Protein AF-S9UE94-F1 (afdb_monomer)

Mean predicted aligned error: 9.87 Å

Solvent-accessible surface area (backbone atoms only — not comparable to full-atom values): 10582 Å² total; per-residue (Å²): 99,79,71,48,74,49,91,77,24,46,33,41,47,42,79,43,74,60,75,79,74,80,79,72,93,66,94,71,80,80,80,85,72,68,88,73,67,36,10,64,64,64,64,90,85,50,82,52,55,36,55,67,46,46,37,29,43,73,35,88,93,38,91,86,44,74,47,75,47,77,49,62,57,70,87,46,72,72,41,35,32,53,83,46,58,25,25,31,30,25,29,43,65,47,78,34,45,26,21,30,63,85,67,47,76,70,29,22,40,27,40,42,26,32,29,83,35,76,82,87,47,75,65,58,48,45,53,31,46,52,54,51,55,67,73,45,58,78,81,55,59,82,72,58,53,65,67,60,55,52,50,51,29,28,56,70,70,33,47,74,39,92,85,46,72,65,59,55,50,52,48,53,52,45,52,53,51,56,68,71,76,111

Sequence (182 aa):
MPPFTVEGATVNLYLGAPKVKKTRKEEGDAPKHVKGKSGLDVDPASELVKNLRVTCDVDAARSETHVLRIAFDPTKVMGRSKSGKSFTVSTSGGFQPVLDGTGRLVCRLSLNAYKPAPPITGVDVKEAVATVLKKTPKEERRELIFLNVYNQVREELGCSGDDDGEIKSQVKEEVKLFLSQE

Organism: NCBI:txid28005

Foldseek 3Di:
DDWDDDPQKTKDKDWAADDPPPDPDDPDDDPPDDQFAFFFPDDPPDPLWDQKDWGWEQDPVHNPDIDIDIDGDQVDFPFADLVNQKTWRTWPNPWTFGAYSVRDGPITMTMTIIHGDDDQDLVLLLVLLCVLVVVDDPVCLVVDDLVVSLVSSCVSNRHDHDPDPPSSVSNVVSSVVVVVVD

Structure (mmCIF, N/CA/C/O backbone):
data_AF-S9UE94-F1
#
_entry.id   AF-S9UE94-F1
#
loop_
_atom_site.group_PDB
_atom_site.id
_atom_site.type_symbol
_atom_site.label_atom_id
_atom_site.label_alt_id
_atom_site.label_comp_id
_atom_site.label_asym_id
_atom_site.label_entity_id
_atom_site.label_seq_id
_atom_site.pdbx_PDB_ins_code
_atom_site.Cartn_x
_atom_site.Cartn_y
_atom_site.Cartn_z
_atom_site.occupancy
_atom_site.B_iso_or_equiv
_atom_site.auth_seq_id
_atom_site.auth_comp_id
_atom_site.auth_asym_id
_atom_site.auth_atom_id
_atom_site.pdbx_PDB_model_num
ATOM 1 N N . MET A 1 1 ? -0.341 2.191 -19.596 1.00 81.88 1 MET A N 1
ATOM 2 C CA . MET A 1 1 ? -0.772 0.844 -20.030 1.00 81.88 1 MET A CA 1
ATOM 3 C C . MET A 1 1 ? -2.161 0.587 -19.469 1.00 81.88 1 MET A C 1
ATOM 5 O O . MET A 1 1 ? -2.471 1.205 -18.452 1.00 81.88 1 MET A O 1
ATOM 9 N N . PRO A 1 2 ? -3.000 -0.253 -20.100 1.00 90.06 2 PRO A N 1
ATOM 10 C CA . PRO A 1 2 ? -4.245 -0.679 -19.470 1.00 90.06 2 PRO A CA 1
ATOM 11 C C . PRO A 1 2 ? -3.946 -1.443 -18.167 1.00 90.06 2 PRO A C 1
ATOM 13 O O . PRO A 1 2 ? -2.868 -2.040 -18.053 1.00 90.06 2 PRO A O 1
ATOM 16 N N . PRO A 1 3 ? -4.861 -1.422 -17.184 1.00 94.31 3 PRO A N 1
ATOM 17 C CA . PRO A 1 3 ? -4.729 -2.239 -15.986 1.00 94.31 3 PRO A CA 1
ATOM 18 C C . PRO A 1 3 ? -4.691 -3.730 -16.336 1.00 94.31 3 PRO A C 1
ATOM 20 O O . PRO A 1 3 ? -5.333 -4.166 -17.291 1.00 94.31 3 PRO A O 1
ATOM 23 N N . PHE A 1 4 ? -3.956 -4.510 -15.552 1.00 95.12 4 PHE A N 1
ATOM 24 C CA . PHE A 1 4 ? -3.843 -5.961 -15.720 1.00 95.12 4 PHE A CA 1
ATOM 25 C C . PHE A 1 4 ? -3.817 -6.657 -14.360 1.00 95.12 4 PHE A C 1
ATOM 27 O O . PHE A 1 4 ? -3.651 -6.005 -13.332 1.00 95.12 4 PHE A O 1
ATOM 34 N N . THR A 1 5 ? -3.987 -7.977 -14.337 1.00 94.88 5 THR A N 1
ATOM 35 C CA . THR A 1 5 ? -4.072 -8.745 -13.088 1.00 94.88 5 THR A CA 1
ATOM 36 C C . THR A 1 5 ? -2.886 -9.689 -12.939 1.00 94.88 5 THR A C 1
ATOM 38 O O . THR A 1 5 ? -2.509 -10.369 -13.889 1.00 94.88 5 THR A O 1
ATOM 41 N N . VAL A 1 6 ? -2.322 -9.751 -11.732 1.00 93.50 6 VAL A N 1
ATOM 42 C CA . VAL A 1 6 ? -1.272 -10.701 -11.335 1.00 93.50 6 VAL A CA 1
ATOM 43 C C . VAL A 1 6 ? -1.692 -11.331 -10.013 1.00 93.50 6 VAL A C 1
ATOM 45 O O . VAL A 1 6 ? -1.837 -10.622 -9.022 1.00 93.50 6 VAL A O 1
ATOM 48 N N . GLU A 1 7 ? -1.939 -12.643 -10.002 1.00 92.12 7 GLU A N 1
ATOM 49 C CA . GLU A 1 7 ? -2.326 -13.401 -8.794 1.00 92.12 7 GLU A CA 1
ATOM 50 C C . GLU A 1 7 ? -3.450 -12.736 -7.967 1.00 92.12 7 GLU A C 1
ATOM 52 O O . GLU A 1 7 ? -3.376 -12.579 -6.743 1.00 92.12 7 GLU A O 1
ATOM 57 N N . GLY A 1 8 ? -4.493 -12.270 -8.662 1.00 90.38 8 GLY A N 1
ATOM 58 C CA . GLY A 1 8 ? -5.649 -11.596 -8.063 1.00 90.38 8 GLY A CA 1
ATOM 59 C C . GLY A 1 8 ? -5.423 -10.132 -7.665 1.00 90.38 8 GLY A C 1
ATOM 60 O O . GLY A 1 8 ? -6.373 -9.476 -7.243 1.00 90.38 8 GLY A 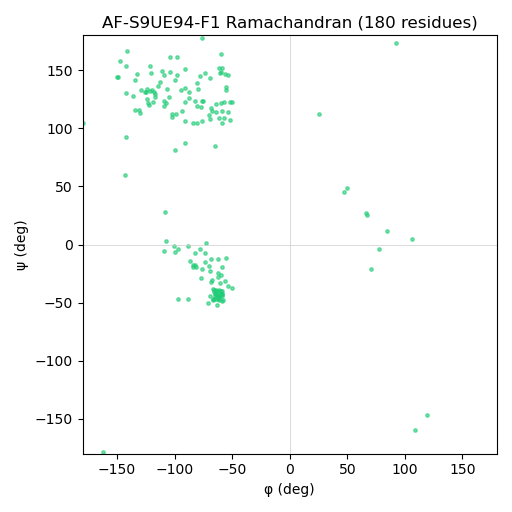O 1
ATOM 61 N N . ALA A 1 9 ? -4.208 -9.592 -7.809 1.00 94.69 9 ALA A N 1
ATOM 62 C CA . ALA A 1 9 ? -3.945 -8.165 -7.662 1.00 94.69 9 ALA A CA 1
ATOM 63 C C . ALA A 1 9 ? -4.160 -7.432 -8.991 1.00 94.69 9 ALA A C 1
ATOM 65 O O . ALA A 1 9 ? -3.546 -7.775 -10.000 1.00 94.69 9 ALA A O 1
ATOM 66 N N . THR A 1 10 ? -4.983 -6.388 -8.987 1.00 96.38 10 THR A N 1
ATOM 67 C CA . THR A 1 10 ? -5.116 -5.456 -10.110 1.00 96.38 10 THR A CA 1
ATOM 68 C C . THR A 1 10 ? -3.972 -4.453 -10.069 1.00 96.38 10 THR A C 1
ATOM 70 O O . THR A 1 10 ? -3.833 -3.693 -9.109 1.00 96.38 10 THR A O 1
ATOM 73 N N . VAL A 1 11 ? -3.166 -4.441 -11.124 1.00 96.56 11 VAL A N 1
ATOM 74 C CA . VAL A 1 11 ? -1.982 -3.604 -11.293 1.00 96.56 11 VAL A CA 1
ATOM 75 C C . VAL A 1 11 ? -2.284 -2.479 -12.274 1.00 96.56 11 VAL A C 1
ATOM 77 O O . VAL A 1 11 ? -2.712 -2.701 -13.405 1.00 96.56 11 VAL A O 1
ATOM 80 N N . ASN A 1 12 ? -2.006 -1.256 -11.841 1.00 96.19 12 ASN A N 1
ATOM 81 C CA . ASN A 1 12 ? -2.009 -0.059 -12.663 1.00 96.19 12 ASN A CA 1
ATOM 82 C C . ASN A 1 12 ? -0.568 0.409 -12.841 1.00 96.19 12 ASN A C 1
ATOM 84 O O . ASN A 1 12 ? 0.090 0.738 -11.854 1.00 96.19 12 ASN A O 1
ATOM 88 N N . LEU A 1 13 ? -0.093 0.454 -14.088 1.00 95.69 13 LEU A N 1
ATOM 89 C CA . LEU A 1 13 ? 1.256 0.898 -14.431 1.00 95.69 13 LEU A CA 1
ATOM 90 C C . LEU A 1 13 ? 1.213 2.056 -15.433 1.00 95.69 13 LEU A C 1
ATOM 92 O O . LEU A 1 13 ? 0.717 1.935 -16.562 1.00 95.69 13 LEU A O 1
ATOM 96 N N . TYR A 1 14 ? 1.809 3.169 -15.018 1.00 94.88 14 TYR A N 1
ATOM 97 C CA . TYR A 1 14 ? 1.963 4.377 -15.809 1.00 94.88 14 TYR A CA 1
ATOM 98 C C . TYR A 1 14 ? 3.436 4.731 -15.952 1.00 94.88 14 TYR A C 1
ATOM 100 O O . TYR A 1 14 ? 4.174 4.803 -14.969 1.00 94.88 14 TYR A O 1
ATOM 108 N N . LEU A 1 15 ? 3.833 5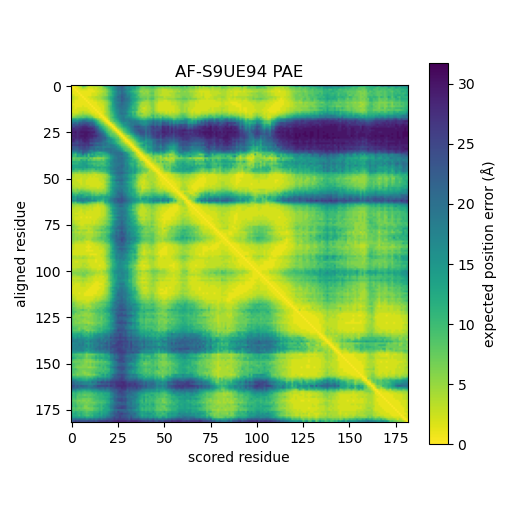.009 -17.189 1.00 92.88 15 LEU A N 1
ATOM 109 C CA . LEU A 1 15 ? 5.126 5.586 -17.517 1.00 92.88 15 LEU A CA 1
ATOM 110 C C . LEU A 1 15 ? 4.892 7.024 -17.973 1.00 92.88 15 LEU A C 1
ATOM 112 O O . LEU A 1 15 ? 4.093 7.282 -18.871 1.00 92.88 15 LEU A O 1
ATOM 116 N N . GLY A 1 16 ? 5.550 7.960 -17.304 1.00 89.44 16 GLY A N 1
ATOM 117 C CA . GLY A 1 16 ? 5.568 9.372 -17.643 1.00 89.44 16 GLY A CA 1
ATOM 118 C C . GLY A 1 16 ? 6.888 9.749 -18.301 1.00 89.44 16 GLY A C 1
ATOM 119 O O . GLY A 1 16 ? 7.941 9.202 -17.969 1.00 89.44 16 GLY A O 1
ATOM 120 N N . ALA A 1 17 ? 6.834 10.728 -19.202 1.00 87.00 17 ALA A N 1
ATOM 121 C CA . ALA A 1 17 ? 8.031 11.306 -19.795 1.00 87.00 17 ALA A CA 1
ATOM 122 C C . ALA A 1 17 ? 8.958 11.912 -18.715 1.00 87.00 17 ALA A C 1
ATOM 124 O O . ALA A 1 17 ? 8.470 12.384 -17.674 1.00 87.00 17 ALA A O 1
ATOM 125 N N . PRO A 1 18 ? 10.281 11.955 -18.959 1.00 82.56 18 PRO A N 1
ATOM 126 C CA . PRO A 1 18 ? 11.204 12.753 -18.163 1.00 82.56 18 PRO A CA 1
ATOM 127 C C . PRO A 1 18 ? 10.709 14.199 -18.107 1.00 82.56 18 PRO A C 1
ATOM 129 O O . PRO A 1 18 ? 10.654 14.894 -19.119 1.00 82.56 18 PRO A O 1
ATOM 132 N N . LYS A 1 19 ? 10.316 14.677 -16.923 1.00 76.19 19 LYS A N 1
ATOM 133 C CA . LYS A 1 19 ? 10.067 16.109 -16.744 1.00 76.19 19 LYS A CA 1
ATOM 134 C C . LYS A 1 19 ? 11.411 16.757 -16.455 1.00 76.19 19 LYS A C 1
ATOM 136 O O . LYS A 1 19 ? 11.914 16.629 -15.341 1.00 76.19 19 LYS A O 1
ATOM 141 N N . VAL A 1 20 ? 11.975 17.454 -17.438 1.00 58.84 20 VAL A N 1
ATOM 142 C CA . VAL A 1 20 ? 13.093 18.369 -17.190 1.00 58.84 20 VAL A CA 1
ATOM 143 C C . VAL A 1 20 ? 12.558 19.435 -16.236 1.00 58.84 20 VAL A C 1
ATOM 145 O O . VAL A 1 20 ? 11.693 20.230 -16.608 1.00 58.84 20 VAL A O 1
ATOM 148 N N . LYS A 1 21 ? 12.990 19.417 -14.971 1.00 56.50 21 LYS A N 1
ATOM 149 C CA . LYS A 1 21 ? 12.707 20.531 -14.065 1.00 56.50 21 LYS A CA 1
ATOM 150 C C . LYS A 1 21 ? 13.327 21.769 -14.718 1.00 56.50 21 LYS A C 1
ATOM 152 O O . LYS A 1 21 ? 14.543 21.825 -14.862 1.00 56.50 21 LYS A O 1
ATOM 157 N N . LYS A 1 22 ? 12.511 22.749 -15.129 1.00 43.28 22 LYS A N 1
ATOM 158 C CA . LYS A 1 22 ? 13.012 24.110 -15.369 1.00 43.28 22 LYS A CA 1
ATOM 159 C C . LYS A 1 22 ? 13.653 24.546 -14.056 1.00 43.28 22 LYS A C 1
ATOM 161 O O . LYS A 1 22 ? 12.956 24.701 -13.056 1.00 43.28 22 LYS A O 1
ATOM 166 N N . THR A 1 23 ? 14.973 24.633 -14.047 1.00 40.41 23 THR A N 1
ATOM 167 C CA . THR A 1 23 ? 15.790 24.976 -12.890 1.00 40.41 23 THR A CA 1
ATOM 168 C C . THR A 1 23 ? 15.372 26.356 -12.392 1.00 40.41 23 THR A C 1
ATOM 170 O O . THR A 1 23 ? 15.700 27.373 -12.999 1.00 40.41 23 THR A O 1
ATOM 173 N N . ARG A 1 24 ? 14.627 26.410 -11.285 1.00 39.50 24 ARG A N 1
ATOM 174 C CA . ARG A 1 24 ? 14.658 27.581 -10.411 1.00 39.50 24 ARG A CA 1
ATOM 175 C C . ARG A 1 24 ? 15.965 27.442 -9.634 1.00 39.50 24 ARG A C 1
ATOM 177 O O . ARG A 1 24 ? 16.174 26.409 -9.008 1.00 39.50 24 ARG A O 1
ATOM 184 N N . LYS A 1 25 ? 16.872 28.411 -9.797 1.00 41.00 25 LYS A N 1
ATOM 185 C CA . LYS A 1 25 ? 18.140 28.498 -9.060 1.00 41.00 25 LYS A CA 1
ATOM 186 C C . LYS A 1 25 ? 17.848 28.402 -7.562 1.00 41.00 25 LYS A C 1
ATOM 188 O O . LYS A 1 25 ? 17.358 29.368 -6.993 1.00 41.00 25 LYS A O 1
ATOM 193 N N . GLU A 1 26 ? 18.175 27.272 -6.960 1.00 36.38 26 GLU A N 1
ATOM 194 C CA . GLU A 1 26 ? 18.473 27.173 -5.537 1.00 36.38 26 GLU A CA 1
ATOM 195 C C . GLU A 1 26 ? 19.793 26.406 -5.441 1.00 36.38 26 GLU A C 1
ATOM 197 O O . GLU A 1 26 ? 19.899 25.258 -5.874 1.00 36.38 26 GLU A O 1
ATOM 202 N N . GLU A 1 27 ? 20.831 27.110 -4.990 1.00 39.97 27 GLU A N 1
ATOM 203 C CA . GLU A 1 27 ? 22.067 26.511 -4.499 1.00 39.97 27 GLU A CA 1
ATOM 204 C C . GLU A 1 27 ? 21.711 25.698 -3.254 1.00 39.97 27 GLU A C 1
ATOM 206 O O . GLU A 1 27 ? 21.265 26.248 -2.250 1.00 39.97 27 GLU A O 1
ATOM 211 N N . GLY A 1 28 ? 21.861 24.381 -3.332 1.00 36.22 28 GLY A N 1
ATOM 212 C CA . GLY A 1 28 ? 21.567 23.488 -2.221 1.00 36.22 28 GLY A CA 1
ATOM 213 C C . GLY A 1 28 ? 21.849 22.050 -2.616 1.00 36.22 28 GLY A C 1
ATOM 214 O O . GLY A 1 28 ? 21.108 21.485 -3.410 1.00 36.22 28 GLY A O 1
ATOM 215 N N . ASP A 1 29 ? 22.968 21.541 -2.103 1.00 35.16 29 ASP A N 1
ATOM 216 C CA . ASP A 1 29 ? 23.481 20.166 -2.106 1.00 35.16 29 ASP A CA 1
ATOM 217 C C . ASP A 1 29 ? 23.017 19.218 -3.230 1.00 35.16 29 ASP A C 1
ATOM 219 O O . ASP A 1 29 ? 21.877 18.752 -3.294 1.00 35.16 29 ASP A O 1
ATOM 223 N N . ALA A 1 30 ? 23.967 18.848 -4.092 1.00 36.25 30 ALA A N 1
ATOM 224 C CA . ALA A 1 30 ? 23.769 17.799 -5.081 1.00 36.25 30 ALA A CA 1
ATOM 225 C C . ALA A 1 30 ? 23.328 16.491 -4.389 1.00 36.25 30 ALA A C 1
ATOM 227 O O . ALA A 1 30 ? 23.967 16.074 -3.416 1.00 36.25 30 ALA A O 1
ATOM 228 N N . PRO A 1 31 ? 22.283 15.799 -4.886 1.00 44.12 31 PRO A N 1
ATOM 229 C CA . PRO A 1 31 ? 21.905 14.501 -4.348 1.00 44.12 31 PRO A CA 1
ATOM 230 C C . PRO A 1 31 ? 23.108 13.558 -4.447 1.00 44.12 31 PRO A C 1
ATOM 232 O O . PRO A 1 31 ? 23.672 13.354 -5.526 1.00 44.12 31 PRO A O 1
ATOM 235 N N . LYS A 1 32 ? 23.529 13.014 -3.299 1.00 41.84 32 LYS A N 1
ATOM 236 C CA . LYS A 1 32 ? 24.618 12.036 -3.186 1.00 41.84 32 LYS A CA 1
ATOM 237 C C . LYS A 1 32 ? 24.205 10.750 -3.893 1.00 41.84 32 LYS A C 1
ATOM 239 O O . LYS A 1 32 ? 23.683 9.819 -3.288 1.00 41.84 32 LYS A O 1
ATOM 244 N N . HIS A 1 33 ? 24.431 10.713 -5.198 1.00 43.88 33 HIS A N 1
ATOM 245 C CA . HIS A 1 33 ? 24.167 9.549 -6.018 1.00 43.88 33 HIS A CA 1
ATOM 246 C C . HIS A 1 33 ? 25.150 8.442 -5.632 1.00 43.88 33 HIS A C 1
ATOM 248 O O . HIS A 1 33 ? 26.367 8.576 -5.792 1.00 43.88 33 HIS A O 1
ATOM 254 N N . VAL A 1 34 ? 24.633 7.324 -5.128 1.00 46.34 34 VAL A N 1
ATOM 255 C CA . VAL A 1 34 ? 25.433 6.109 -4.966 1.00 46.34 34 VAL A CA 1
ATOM 256 C C . VAL A 1 34 ? 25.733 5.591 -6.373 1.00 46.34 34 VAL A C 1
ATOM 258 O O . VAL A 1 34 ? 24.827 5.122 -7.064 1.00 46.34 34 VAL A O 1
ATOM 261 N N . LYS A 1 35 ? 26.988 5.721 -6.826 1.00 40.97 35 LYS A N 1
ATOM 262 C CA . LYS A 1 35 ? 27.456 5.141 -8.096 1.00 40.97 35 LYS A CA 1
ATOM 263 C C . LYS A 1 35 ? 27.059 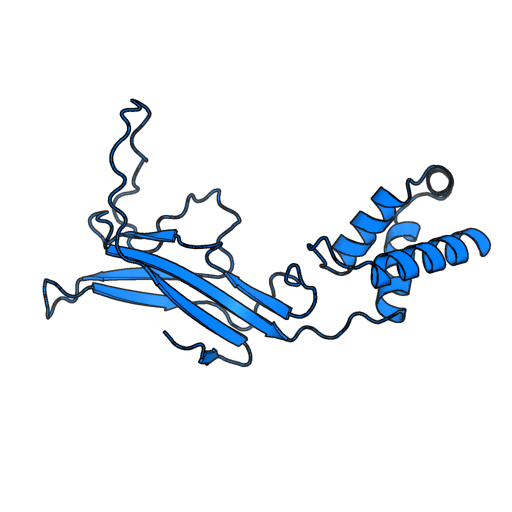3.657 -8.148 1.00 40.97 35 LYS A C 1
ATOM 265 O O . LYS A 1 35 ? 27.450 2.896 -7.269 1.00 40.97 35 LYS A O 1
ATOM 270 N N . GLY A 1 36 ? 26.306 3.259 -9.176 1.00 52.47 36 GLY A N 1
ATOM 271 C CA . GLY A 1 36 ? 26.047 1.849 -9.501 1.00 52.47 36 GLY A CA 1
ATOM 272 C C . GLY A 1 36 ? 24.656 1.285 -9.178 1.00 52.47 36 GLY A C 1
ATOM 273 O O . GLY A 1 36 ? 24.454 0.092 -9.386 1.00 52.47 36 GLY A O 1
ATOM 274 N N . LYS A 1 37 ? 23.684 2.080 -8.708 1.00 59.16 37 LYS A N 1
ATOM 275 C CA . LYS A 1 37 ? 22.282 1.624 -8.592 1.00 59.16 37 LYS A CA 1
ATOM 276 C C . LYS A 1 37 ? 21.433 2.185 -9.737 1.00 59.16 37 LYS A C 1
ATOM 278 O O . LYS A 1 37 ? 21.164 3.379 -9.756 1.00 59.16 37 LYS A O 1
ATOM 283 N N . SER A 1 38 ? 21.014 1.323 -10.667 1.00 75.00 38 SER A N 1
ATOM 284 C CA . SER A 1 38 ? 20.004 1.638 -11.686 1.00 75.00 38 SER A CA 1
ATOM 285 C C . SER A 1 38 ? 18.597 1.281 -11.197 1.00 75.00 38 SER A C 1
ATOM 287 O O . SER A 1 38 ? 18.427 0.354 -10.399 1.00 75.00 38 SER A O 1
ATOM 289 N N . GLY A 1 39 ? 17.576 1.991 -11.684 1.00 81.94 39 GLY A N 1
ATOM 290 C CA . GLY A 1 39 ? 16.181 1.752 -11.317 1.00 81.94 39 GLY A CA 1
ATOM 291 C C . GLY A 1 39 ? 15.497 2.943 -10.658 1.00 81.94 39 GLY A C 1
ATOM 292 O O . GLY A 1 39 ? 15.736 4.088 -11.028 1.00 81.94 39 GLY A O 1
ATOM 293 N N . LEU A 1 40 ? 14.584 2.664 -9.728 1.00 82.81 40 LEU A N 1
ATOM 294 C CA . LEU A 1 40 ? 13.849 3.701 -9.003 1.00 82.81 40 LEU A CA 1
ATOM 295 C C . LEU A 1 40 ? 14.801 4.547 -8.144 1.00 82.81 40 LEU A C 1
ATOM 297 O O . LEU A 1 40 ? 15.454 4.017 -7.246 1.00 82.81 40 LEU A O 1
ATOM 301 N N . ASP A 1 41 ? 14.834 5.854 -8.399 1.00 79.69 41 ASP A N 1
ATOM 302 C CA . ASP A 1 41 ? 15.541 6.828 -7.566 1.00 79.69 41 ASP A CA 1
ATOM 303 C C . ASP A 1 41 ? 14.579 7.357 -6.508 1.00 79.69 41 ASP A C 1
ATOM 305 O O . ASP A 1 41 ? 13.802 8.292 -6.704 1.00 79.69 41 ASP A O 1
ATOM 309 N N . VAL A 1 42 ? 14.547 6.623 -5.407 1.00 76.25 42 VAL A N 1
ATOM 310 C CA . VAL A 1 42 ? 13.672 6.877 -4.275 1.00 76.25 42 VAL A CA 1
ATOM 311 C C . VAL A 1 42 ? 14.585 7.159 -3.102 1.00 76.25 42 VAL A C 1
ATOM 313 O O . VAL A 1 42 ? 15.528 6.403 -2.853 1.00 76.25 42 VAL A O 1
ATOM 316 N N . ASP A 1 43 ? 14.297 8.242 -2.387 1.00 71.62 43 ASP A N 1
ATOM 317 C CA . ASP A 1 43 ? 14.945 8.514 -1.112 1.00 71.62 43 ASP A CA 1
ATOM 318 C C . ASP A 1 43 ? 14.802 7.262 -0.224 1.00 71.62 43 ASP A C 1
ATOM 320 O O . ASP A 1 43 ? 13.675 6.808 -0.017 1.00 71.62 43 ASP A O 1
ATOM 324 N N . PRO A 1 44 ? 15.894 6.657 0.275 1.00 63.28 44 PRO A N 1
ATOM 325 C CA . PRO A 1 44 ? 15.809 5.483 1.139 1.00 63.28 44 PRO A CA 1
ATOM 326 C C . PRO A 1 44 ? 14.994 5.727 2.419 1.00 63.28 44 PRO A C 1
ATOM 328 O O . PRO A 1 44 ? 14.533 4.758 3.017 1.00 63.28 44 PRO A O 1
ATOM 331 N N . ALA A 1 45 ? 14.784 6.985 2.824 1.00 63.41 45 ALA A N 1
ATOM 332 C CA . ALA A 1 45 ? 13.879 7.355 3.912 1.00 63.41 45 ALA A CA 1
ATOM 333 C C . ALA A 1 45 ? 12.397 7.445 3.485 1.00 63.41 45 ALA A C 1
ATOM 335 O O . ALA A 1 45 ? 11.515 7.629 4.322 1.00 63.41 45 ALA A O 1
ATOM 336 N N . SER A 1 46 ? 12.087 7.330 2.192 1.00 72.50 46 SER A N 1
ATOM 337 C CA . SER A 1 46 ? 10.721 7.411 1.684 1.00 72.50 46 SER A CA 1
ATOM 338 C C . SER A 1 46 ? 9.944 6.128 1.969 1.00 72.50 46 SER A C 1
ATOM 340 O O . SER A 1 46 ? 10.072 5.122 1.273 1.00 72.50 46 SER A O 1
ATOM 342 N N . GLU A 1 47 ? 9.027 6.195 2.931 1.00 77.00 47 GLU A N 1
ATOM 343 C CA . GLU A 1 47 ? 8.069 5.116 3.220 1.00 77.00 47 GLU A CA 1
ATOM 344 C C . GLU A 1 47 ? 6.960 4.971 2.160 1.00 77.00 47 GLU A C 1
ATOM 346 O O . GLU A 1 47 ? 6.044 4.153 2.292 1.00 77.00 47 GLU A O 1
ATOM 351 N N . LEU A 1 48 ? 7.002 5.791 1.106 1.00 83.88 48 LEU A N 1
ATOM 352 C CA . LEU A 1 48 ? 5.970 5.841 0.077 1.00 83.88 48 LEU A CA 1
ATOM 353 C C . LEU A 1 48 ? 6.065 4.669 -0.903 1.00 83.88 48 LEU A C 1
ATOM 355 O O . LEU A 1 48 ? 5.045 4.264 -1.461 1.00 83.88 48 LEU A O 1
ATOM 359 N N . VAL A 1 49 ? 7.267 4.125 -1.117 1.00 89.81 49 VAL A N 1
ATOM 360 C CA . VAL A 1 49 ? 7.479 2.971 -1.996 1.00 89.81 49 VAL A CA 1
ATOM 361 C C . VAL A 1 49 ? 7.430 1.700 -1.171 1.00 89.81 49 VAL A C 1
ATOM 363 O O . VAL A 1 49 ? 8.277 1.460 -0.315 1.00 89.81 49 VAL A O 1
ATOM 366 N N . LYS A 1 50 ? 6.429 0.864 -1.438 1.00 91.38 50 LYS A N 1
ATOM 367 C CA . LYS A 1 50 ? 6.184 -0.360 -0.674 1.00 91.38 50 LYS A CA 1
ATOM 368 C C . LYS A 1 50 ? 6.129 -1.548 -1.607 1.00 91.38 50 LYS A C 1
ATOM 370 O O . LYS A 1 50 ? 5.408 -1.520 -2.604 1.00 91.38 50 LYS A O 1
ATOM 375 N N . ASN A 1 51 ? 6.864 -2.598 -1.238 1.00 93.00 51 ASN A N 1
ATOM 376 C CA . ASN A 1 51 ? 6.875 -3.875 -1.944 1.00 93.00 51 ASN A CA 1
ATOM 377 C C . ASN A 1 51 ? 7.079 -3.701 -3.461 1.00 93.00 51 ASN A C 1
ATOM 379 O O . ASN A 1 51 ? 6.298 -4.201 -4.260 1.00 93.00 51 ASN A O 1
ATOM 383 N N . LEU A 1 52 ? 8.071 -2.913 -3.871 1.00 93.88 52 LEU A N 1
ATOM 384 C CA . LEU A 1 52 ? 8.334 -2.622 -5.277 1.00 93.88 52 LEU A CA 1
ATOM 385 C C . LEU A 1 52 ? 9.837 -2.559 -5.516 1.00 93.88 52 LEU A C 1
ATOM 387 O O . LEU A 1 52 ? 10.557 -1.851 -4.817 1.00 93.88 52 LEU A O 1
ATOM 391 N N . ARG A 1 53 ? 10.301 -3.270 -6.540 1.00 92.12 53 ARG A N 1
ATOM 392 C CA . ARG A 1 53 ? 11.663 -3.189 -7.054 1.00 92.12 53 ARG A CA 1
ATOM 393 C C . ARG A 1 53 ? 11.605 -2.879 -8.538 1.00 92.12 53 ARG A C 1
ATOM 395 O O . ARG A 1 53 ? 10.894 -3.539 -9.289 1.00 92.12 53 ARG A O 1
ATOM 402 N N . VAL A 1 54 ? 12.383 -1.891 -8.954 1.00 92.44 54 VAL A N 1
ATOM 403 C CA . VAL A 1 54 ? 12.539 -1.531 -10.362 1.00 92.44 54 VAL A CA 1
ATOM 404 C C . VAL A 1 54 ? 14.022 -1.454 -10.660 1.00 92.44 54 VAL A C 1
ATOM 406 O O . VAL A 1 54 ? 14.752 -0.826 -9.897 1.00 92.44 54 VAL A O 1
ATOM 409 N N . THR A 1 55 ? 14.453 -2.067 -11.756 1.00 92.00 55 THR A N 1
ATOM 410 C CA . THR A 1 55 ? 15.789 -1.873 -12.330 1.00 92.00 55 THR A CA 1
ATOM 411 C C . THR A 1 55 ? 15.661 -1.360 -13.756 1.00 92.00 55 THR A C 1
ATOM 413 O O . THR A 1 55 ? 14.640 -1.576 -14.417 1.00 92.00 55 THR A O 1
ATOM 416 N N . CYS A 1 56 ? 16.687 -0.650 -14.211 1.00 91.38 56 CYS A N 1
ATOM 417 C CA . CYS A 1 56 ? 16.732 -0.072 -15.544 1.00 91.38 56 CYS A CA 1
ATOM 418 C C . CYS A 1 56 ? 18.094 -0.355 -16.167 1.00 91.38 56 CYS A C 1
ATOM 420 O O . CYS A 1 56 ? 19.111 0.141 -15.690 1.00 91.38 56 CYS A O 1
ATOM 422 N N . ASP A 1 57 ? 18.106 -1.123 -17.246 1.00 89.19 57 ASP A N 1
ATOM 423 C CA . ASP A 1 57 ? 19.330 -1.502 -17.946 1.00 89.19 57 ASP A CA 1
ATOM 424 C C . ASP A 1 57 ? 19.267 -1.014 -19.394 1.00 89.19 57 ASP A C 1
ATOM 426 O O . ASP A 1 57 ? 18.188 -0.944 -19.979 1.00 89.19 57 ASP A O 1
ATOM 430 N N . VAL A 1 58 ? 20.410 -0.664 -19.981 1.00 87.06 58 VAL A N 1
ATOM 431 C CA . VAL A 1 58 ? 20.483 -0.365 -21.418 1.00 87.06 58 VAL A CA 1
ATOM 432 C C . VAL A 1 58 ? 20.533 -1.690 -22.170 1.00 87.06 58 VAL A C 1
ATOM 434 O O . VAL A 1 58 ? 21.277 -2.597 -21.791 1.00 87.06 58 VAL A O 1
ATOM 437 N N . ASP A 1 59 ? 19.731 -1.819 -23.220 1.00 84.62 59 ASP A N 1
ATOM 438 C CA . ASP A 1 59 ? 19.759 -2.990 -24.085 1.00 84.62 59 ASP A CA 1
ATOM 439 C C . ASP A 1 59 ? 21.091 -3.035 -24.847 1.00 84.62 59 ASP A C 1
ATOM 441 O O . ASP A 1 59 ? 21.382 -2.182 -25.686 1.00 84.62 59 ASP A O 1
ATOM 445 N N . ALA A 1 60 ? 21.910 -4.049 -24.569 1.00 77.44 60 ALA A N 1
ATOM 446 C CA . ALA A 1 60 ? 23.210 -4.222 -25.211 1.00 77.44 60 ALA A CA 1
ATOM 447 C C . ALA A 1 60 ? 23.102 -4.419 -26.734 1.00 77.44 60 ALA A C 1
ATOM 449 O O . ALA A 1 60 ? 24.047 -4.109 -27.456 1.00 77.44 60 ALA A O 1
ATOM 450 N N . ALA A 1 61 ? 21.959 -4.908 -27.233 1.00 78.75 61 ALA A N 1
ATOM 451 C CA . ALA A 1 61 ? 21.716 -5.071 -28.664 1.00 78.75 61 ALA A CA 1
ATOM 452 C C . ALA A 1 61 ? 21.227 -3.779 -29.340 1.00 78.75 61 ALA A C 1
ATOM 454 O O . ALA A 1 61 ? 21.291 -3.658 -30.564 1.00 78.75 61 ALA A O 1
ATOM 455 N N . ARG A 1 62 ? 20.708 -2.819 -28.564 1.00 77.00 62 ARG A N 1
ATOM 456 C CA . ARG A 1 62 ? 20.108 -1.571 -29.050 1.00 77.00 62 ARG A CA 1
ATOM 457 C C . ARG A 1 62 ? 20.479 -0.439 -28.101 1.00 77.00 62 ARG A C 1
ATOM 459 O O . ARG A 1 62 ? 19.752 -0.166 -27.152 1.00 77.00 62 ARG A O 1
ATOM 466 N N . SER A 1 63 ? 21.570 0.262 -28.403 1.00 71.56 63 SER A N 1
ATOM 467 C CA . SER A 1 63 ? 22.190 1.292 -27.550 1.00 71.56 63 SER A CA 1
ATOM 468 C C . SER A 1 63 ? 21.278 2.444 -27.098 1.00 71.56 63 SER A C 1
ATOM 470 O O . SER A 1 63 ? 21.662 3.213 -26.224 1.00 71.56 63 SER A O 1
ATOM 472 N N . GLU A 1 64 ? 20.084 2.581 -27.677 1.00 80.12 64 GLU A N 1
ATOM 473 C CA . GLU A 1 64 ? 19.094 3.612 -27.335 1.00 80.12 64 GLU A CA 1
ATOM 474 C C . GLU A 1 64 ? 17.858 3.058 -26.603 1.00 80.12 64 GLU A C 1
ATOM 476 O O . GLU A 1 64 ? 16.994 3.814 -26.157 1.00 80.12 64 GLU A O 1
ATOM 481 N N . THR A 1 65 ? 17.748 1.736 -26.458 1.00 87.06 65 THR A N 1
ATOM 482 C CA . THR A 1 65 ? 16.613 1.087 -25.793 1.00 87.06 65 THR A CA 1
ATOM 483 C C . THR A 1 65 ? 16.939 0.827 -24.327 1.00 87.06 65 THR A C 1
ATOM 485 O O . THR A 1 65 ? 17.992 0.291 -23.995 1.00 87.06 65 THR A O 1
ATOM 488 N N . HIS A 1 66 ? 16.010 1.183 -23.441 1.00 89.06 66 HIS A N 1
ATOM 489 C CA . HIS A 1 66 ? 16.107 0.893 -22.013 1.00 89.06 66 HIS A CA 1
ATOM 490 C C . HIS A 1 66 ? 15.128 -0.224 -21.646 1.00 89.06 66 HIS A C 1
ATOM 492 O O . HIS A 1 66 ? 13.958 -0.191 -22.029 1.00 89.06 66 HIS A O 1
ATOM 498 N N . VAL A 1 67 ? 15.602 -1.202 -20.879 1.00 91.12 67 VAL A N 1
ATOM 499 C CA . VAL A 1 67 ? 14.821 -2.322 -20.358 1.00 91.12 67 VAL A CA 1
ATOM 500 C C . VAL A 1 67 ? 14.503 -2.061 -18.894 1.00 91.12 67 VAL A C 1
ATOM 502 O O . VAL A 1 67 ? 15.382 -2.082 -18.032 1.00 91.12 67 VAL A O 1
ATOM 505 N N . LEU A 1 68 ? 13.220 -1.846 -18.612 1.00 92.44 68 LEU A N 1
ATOM 506 C CA . LEU A 1 68 ? 12.703 -1.730 -17.255 1.00 92.44 68 LEU A CA 1
ATOM 507 C C . LEU A 1 68 ? 12.264 -3.103 -16.752 1.00 92.44 68 LEU A C 1
ATOM 509 O O . LEU A 1 68 ? 11.385 -3.728 -17.346 1.00 92.44 68 LEU A O 1
ATOM 513 N N . ARG A 1 69 ? 12.833 -3.557 -15.633 1.00 93.25 69 ARG A N 1
ATOM 514 C CA . ARG A 1 69 ? 12.356 -4.752 -14.925 1.00 93.25 69 ARG A CA 1
ATOM 515 C C . ARG A 1 69 ? 11.664 -4.324 -13.649 1.00 93.25 69 ARG A C 1
ATOM 517 O O . ARG A 1 69 ? 12.267 -3.664 -12.809 1.00 93.25 69 ARG A O 1
ATOM 524 N N . ILE A 1 70 ? 10.399 -4.701 -13.518 1.00 93.88 70 ILE A N 1
ATOM 525 C CA . ILE A 1 70 ? 9.544 -4.345 -12.389 1.00 93.88 70 ILE A CA 1
ATOM 526 C C . ILE A 1 70 ? 9.164 -5.638 -11.678 1.00 93.88 70 ILE A C 1
ATOM 528 O O . ILE A 1 70 ? 8.659 -6.563 -12.310 1.00 93.88 70 ILE A O 1
ATOM 532 N N . ALA A 1 71 ? 9.400 -5.696 -10.372 1.00 93.88 71 ALA A N 1
ATOM 533 C CA . ALA A 1 71 ? 9.059 -6.831 -9.531 1.00 93.88 71 ALA A CA 1
ATOM 534 C C . ALA A 1 71 ? 8.382 -6.353 -8.243 1.00 93.88 71 ALA A C 1
ATOM 536 O O . ALA A 1 71 ? 8.776 -5.351 -7.646 1.00 93.88 71 ALA A O 1
ATOM 537 N N . PHE A 1 72 ? 7.379 -7.098 -7.802 1.00 95.12 72 PHE A N 1
ATOM 538 C CA . PHE A 1 72 ? 6.748 -6.969 -6.495 1.00 95.12 72 PHE A CA 1
ATOM 539 C C . PHE A 1 72 ? 6.283 -8.352 -6.043 1.00 95.12 72 PHE A C 1
ATOM 541 O O . PHE A 1 72 ? 6.106 -9.237 -6.876 1.00 95.12 72 PHE A O 1
ATOM 548 N N . ASP A 1 73 ? 6.096 -8.536 -4.739 1.00 94.25 73 ASP A N 1
ATOM 549 C CA . ASP A 1 73 ? 5.557 -9.779 -4.188 1.00 94.25 73 ASP A CA 1
ATOM 550 C C . ASP A 1 73 ? 4.021 -9.690 -4.094 1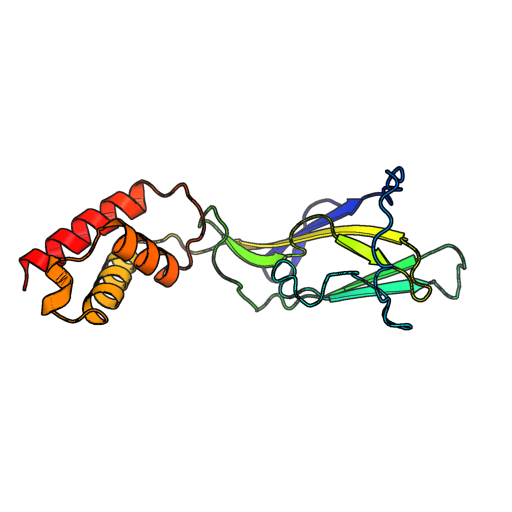.00 94.25 73 ASP A C 1
ATOM 552 O O . ASP A 1 73 ? 3.508 -8.975 -3.227 1.00 94.25 73 ASP A O 1
ATOM 556 N N . PRO A 1 74 ? 3.256 -10.370 -4.964 1.00 92.75 74 PRO A N 1
ATOM 557 C CA . PRO A 1 74 ? 1.797 -10.285 -4.974 1.00 92.75 74 PRO A CA 1
ATOM 558 C C . PRO A 1 74 ? 1.135 -10.912 -3.739 1.00 92.75 74 PRO A C 1
ATOM 560 O O . PRO A 1 74 ? -0.064 -10.706 -3.522 1.00 92.75 74 PRO A O 1
ATOM 563 N N . THR A 1 75 ? 1.874 -11.672 -2.927 1.00 91.44 75 THR A N 1
ATOM 564 C CA . THR A 1 75 ? 1.346 -12.315 -1.715 1.00 91.44 75 THR A CA 1
ATOM 565 C C . THR A 1 75 ? 1.278 -11.359 -0.526 1.00 91.44 75 THR A C 1
ATOM 567 O O . THR A 1 75 ? 0.501 -11.582 0.402 1.00 91.44 75 THR A O 1
ATOM 570 N N . LYS A 1 76 ? 2.031 -10.254 -0.565 1.00 91.44 76 LYS A N 1
ATOM 571 C CA . LYS A 1 76 ? 2.058 -9.273 0.521 1.00 91.44 76 LYS A CA 1
ATOM 572 C C . LYS A 1 76 ? 0.837 -8.365 0.507 1.00 91.44 76 LYS A C 1
ATOM 574 O O . LYS A 1 76 ? 0.351 -7.938 -0.539 1.00 91.44 76 LYS A O 1
ATOM 579 N N . VAL A 1 77 ? 0.398 -8.002 1.708 1.00 88.94 77 VAL A N 1
ATOM 580 C CA . VAL A 1 77 ? -0.658 -7.019 1.951 1.00 88.94 77 VAL A CA 1
ATOM 581 C C . VAL A 1 77 ? -0.105 -5.938 2.872 1.00 88.94 77 VAL A C 1
ATOM 583 O O . VAL A 1 77 ? 0.417 -6.229 3.942 1.00 88.94 77 VAL A O 1
ATOM 586 N N . MET A 1 78 ? -0.206 -4.683 2.440 1.00 86.88 78 MET A N 1
ATOM 587 C CA . MET A 1 78 ? 0.373 -3.502 3.091 1.00 86.88 78 MET A CA 1
ATOM 588 C C . MET A 1 78 ? -0.686 -2.609 3.744 1.00 86.88 78 MET A C 1
ATOM 590 O O . MET A 1 78 ? -0.500 -1.398 3.859 1.00 86.88 78 MET A O 1
ATOM 594 N N . GLY A 1 79 ? -1.798 -3.219 4.161 1.00 85.19 79 GLY A N 1
ATOM 595 C CA . GLY A 1 79 ? -2.949 -2.545 4.759 1.00 85.19 79 GLY A CA 1
ATOM 596 C C . GLY A 1 79 ? -4.018 -2.148 3.742 1.00 85.19 79 GLY A C 1
ATOM 597 O O . GLY A 1 79 ? -3.848 -2.309 2.525 1.00 85.19 79 GLY A O 1
ATOM 598 N N . ARG A 1 80 ? -5.156 -1.652 4.242 1.00 88.00 80 ARG A N 1
ATOM 599 C CA . ARG A 1 80 ? -6.247 -1.191 3.378 1.00 88.00 80 ARG A CA 1
ATOM 600 C C . ARG A 1 80 ? -5.883 0.140 2.724 1.00 88.00 80 ARG A C 1
ATOM 602 O O . ARG A 1 80 ? -5.174 0.977 3.284 1.00 88.00 80 ARG A O 1
ATOM 609 N N . SER A 1 81 ? -6.381 0.335 1.510 1.00 84.00 81 SER A N 1
ATOM 610 C CA . SER A 1 81 ? -6.387 1.624 0.830 1.00 84.00 81 SER A CA 1
ATOM 611 C C . SER A 1 81 ? -7.165 2.650 1.652 1.00 84.00 81 SER A C 1
ATOM 613 O O . SER A 1 81 ? -7.982 2.294 2.500 1.00 84.00 81 SER A O 1
ATOM 615 N N . LYS A 1 82 ? -6.988 3.938 1.340 1.00 75.38 82 LYS A N 1
ATOM 616 C CA . LYS A 1 82 ? -7.766 5.014 1.975 1.00 75.38 82 LYS A CA 1
ATOM 617 C C . LYS A 1 82 ? -9.279 4.782 1.881 1.00 75.38 82 LYS A C 1
ATOM 619 O O . LYS A 1 82 ? -10.001 5.074 2.816 1.00 75.38 82 LYS A O 1
ATOM 624 N N . SER A 1 83 ? -9.756 4.205 0.781 1.00 75.75 83 SER A N 1
ATOM 625 C CA . SER A 1 83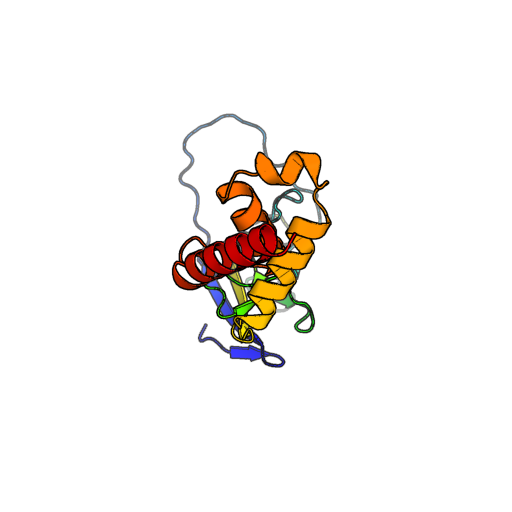 ? -11.173 3.869 0.606 1.00 75.75 83 SER A CA 1
ATOM 626 C C . SER A 1 83 ? -11.659 2.660 1.416 1.00 75.75 83 SER A C 1
ATOM 628 O O . SER A 1 83 ? -12.831 2.325 1.306 1.00 75.75 83 SER A O 1
ATOM 630 N N . GLY A 1 84 ? -10.783 1.913 2.095 1.00 79.62 84 GLY A N 1
ATOM 631 C CA . GLY A 1 84 ? -11.126 0.677 2.813 1.00 79.62 84 GLY A CA 1
ATOM 632 C C . GLY A 1 84 ? -11.467 -0.530 1.924 1.00 79.62 84 GLY A C 1
ATOM 633 O O . GLY A 1 84 ? -11.329 -1.668 2.362 1.00 79.62 84 GLY A O 1
ATOM 634 N N . LYS A 1 85 ? -11.851 -0.309 0.660 1.00 84.38 85 LYS A N 1
ATOM 635 C CA . LYS A 1 85 ? -12.376 -1.322 -0.283 1.00 84.38 85 LYS A CA 1
ATOM 636 C C . LYS A 1 85 ? -11.332 -2.289 -0.846 1.00 84.38 85 LYS A C 1
ATOM 638 O O . LYS A 1 85 ? -11.679 -3.297 -1.457 1.00 84.38 85 LYS A O 1
ATOM 643 N N . SER A 1 86 ? -10.054 -1.964 -0.708 1.00 90.12 86 SER A N 1
ATOM 644 C CA . SER A 1 86 ? -8.970 -2.757 -1.280 1.00 90.12 86 SER A CA 1
ATOM 645 C C . SER A 1 86 ? -7.776 -2.808 -0.347 1.00 90.12 86 SER A C 1
ATOM 647 O O . SER A 1 86 ? -7.565 -1.897 0.444 1.00 90.12 86 SER A O 1
ATOM 649 N N . PHE A 1 87 ? -6.981 -3.859 -0.450 1.00 92.25 87 PHE A N 1
ATOM 650 C CA . PHE A 1 87 ? -5.669 -3.968 0.153 1.00 92.25 87 PHE A CA 1
ATOM 651 C C . PHE A 1 87 ? -4.609 -3.463 -0.815 1.00 92.25 87 PHE A C 1
ATOM 653 O O . PHE A 1 87 ? -4.607 -3.829 -1.990 1.00 92.25 87 PHE A O 1
ATOM 660 N N . THR A 1 88 ? -3.682 -2.650 -0.317 1.00 93.12 88 THR A N 1
ATOM 661 C CA . THR A 1 88 ? -2.497 -2.259 -1.084 1.00 93.12 88 THR A CA 1
ATOM 662 C C . THR A 1 88 ? -1.520 -3.426 -1.094 1.00 93.12 88 THR A C 1
ATOM 664 O O . THR A 1 88 ? -1.116 -3.894 -0.037 1.00 93.12 88 THR A O 1
ATOM 667 N N . VAL A 1 89 ? -1.130 -3.895 -2.276 1.00 95.44 89 VAL A N 1
ATOM 668 C CA . VAL A 1 89 ? -0.126 -4.958 -2.450 1.00 95.44 89 VAL A CA 1
ATOM 669 C C . VAL A 1 89 ? 1.240 -4.347 -2.733 1.00 95.44 89 VAL A C 1
ATOM 671 O O . VAL A 1 89 ? 2.232 -4.718 -2.115 1.00 95.44 89 VAL A O 1
ATOM 674 N N . SER A 1 90 ? 1.293 -3.377 -3.645 1.00 95.25 90 SER A N 1
ATOM 675 C CA . SER A 1 90 ? 2.515 -2.670 -4.031 1.00 95.25 90 SER A CA 1
ATOM 676 C C . SER A 1 90 ? 2.176 -1.242 -4.436 1.00 95.25 90 SER A C 1
ATOM 678 O O . SER A 1 90 ? 1.126 -0.994 -5.032 1.00 95.25 90 SER A O 1
ATOM 680 N N . THR A 1 91 ? 3.044 -0.289 -4.119 1.00 94.56 91 THR A N 1
ATOM 681 C CA . THR A 1 91 ? 2.880 1.093 -4.571 1.00 94.56 91 THR A CA 1
ATOM 682 C C . THR A 1 91 ? 4.228 1.773 -4.743 1.00 94.56 91 THR A C 1
ATOM 684 O O . THR A 1 91 ? 5.157 1.545 -3.971 1.00 94.56 91 THR A O 1
ATOM 687 N N . SER A 1 92 ? 4.330 2.628 -5.757 1.00 93.44 92 SER A N 1
ATOM 688 C CA . SER A 1 92 ? 5.442 3.565 -5.921 1.00 93.44 92 SER A CA 1
ATOM 689 C C . SER A 1 92 ? 5.201 4.901 -5.203 1.00 93.44 92 SER A C 1
ATOM 691 O O . SER A 1 92 ? 6.033 5.801 -5.294 1.00 93.44 92 SER A O 1
ATOM 693 N N . GLY A 1 93 ? 4.047 5.095 -4.554 1.00 89.81 93 GLY A N 1
ATOM 694 C CA . GLY A 1 93 ? 3.719 6.357 -3.887 1.00 89.81 93 GLY A CA 1
ATOM 695 C C . GLY A 1 93 ? 3.544 7.545 -4.840 1.00 89.81 93 GLY A C 1
ATOM 696 O O . GLY A 1 93 ? 3.799 8.685 -4.466 1.00 89.81 93 GLY A O 1
ATOM 697 N N . GLY A 1 94 ? 3.148 7.284 -6.090 1.00 90.25 94 GLY A N 1
ATOM 698 C CA . GLY A 1 94 ? 3.043 8.287 -7.154 1.00 90.25 94 GLY A CA 1
ATOM 699 C C . GLY A 1 94 ? 4.127 8.141 -8.222 1.00 90.25 94 GLY A C 1
ATOM 700 O O . GLY A 1 94 ? 4.686 7.062 -8.404 1.00 90.25 94 GLY A O 1
ATOM 701 N N . PHE A 1 95 ? 4.385 9.211 -8.979 1.00 91.75 95 PHE A N 1
ATOM 702 C CA . PHE A 1 95 ? 5.377 9.202 -10.058 1.00 91.75 95 PHE A CA 1
ATOM 703 C C . PHE A 1 95 ? 6.797 9.385 -9.525 1.00 91.75 95 PHE A C 1
ATOM 705 O O . PHE A 1 95 ? 7.213 10.518 -9.258 1.00 91.75 95 PHE A O 1
ATOM 712 N N . GLN A 1 96 ? 7.554 8.297 -9.498 1.00 91.38 96 GLN A N 1
ATOM 713 C CA . GLN A 1 96 ? 8.950 8.274 -9.079 1.00 91.38 96 GLN A CA 1
ATOM 714 C C . GLN A 1 96 ? 9.902 8.320 -10.279 1.00 91.38 96 GLN A C 1
ATOM 716 O O . GLN A 1 96 ? 9.557 7.793 -11.341 1.00 91.38 96 GLN A O 1
ATOM 721 N N . PRO A 1 97 ? 11.069 8.973 -10.164 1.00 91.31 97 PRO A N 1
ATOM 722 C CA . PRO A 1 97 ? 12.075 8.968 -11.218 1.00 91.31 97 PRO A CA 1
ATOM 723 C C . PRO A 1 97 ? 12.713 7.580 -11.365 1.00 91.31 97 PRO A C 1
ATOM 725 O O . PRO A 1 97 ? 12.921 6.862 -10.389 1.00 91.31 97 PRO A O 1
ATOM 728 N N . VAL A 1 98 ? 13.014 7.202 -12.607 1.00 91.25 98 VAL A N 1
ATOM 729 C CA . VAL A 1 98 ? 13.762 5.987 -12.938 1.00 91.25 98 VAL A CA 1
ATOM 730 C C . VAL A 1 98 ? 15.043 6.390 -13.647 1.00 91.25 98 VAL A C 1
ATOM 732 O O . VAL A 1 98 ? 14.988 7.068 -14.679 1.00 91.25 98 VAL A O 1
ATOM 735 N N . LEU A 1 99 ? 16.175 5.979 -13.087 1.00 90.94 99 LEU A N 1
ATOM 736 C CA . LEU A 1 99 ? 17.505 6.313 -13.574 1.00 90.94 99 LEU A CA 1
ATOM 737 C C . LEU A 1 99 ? 18.191 5.092 -14.189 1.00 90.94 99 LEU A C 1
ATOM 739 O O . LEU A 1 99 ? 18.014 3.964 -13.721 1.00 90.94 99 LEU A O 1
ATOM 743 N N . ASP A 1 100 ? 18.989 5.317 -15.229 1.00 88.75 100 ASP A N 1
ATOM 744 C CA . ASP A 1 100 ? 19.866 4.288 -15.790 1.00 88.75 100 ASP A CA 1
ATOM 745 C C . ASP A 1 100 ? 21.119 4.059 -14.919 1.00 88.75 100 ASP A C 1
ATOM 747 O O . ASP A 1 100 ? 21.344 4.729 -13.908 1.00 88.75 100 ASP A O 1
ATOM 751 N N . GLY A 1 101 ? 21.974 3.111 -15.317 1.00 84.44 101 GLY A N 1
ATOM 752 C CA . GLY A 1 101 ? 23.236 2.824 -14.620 1.00 84.44 101 GLY A CA 1
ATOM 753 C C . GLY A 1 101 ? 24.245 3.983 -14.602 1.00 84.44 101 GLY A C 1
ATOM 754 O O . GLY A 1 101 ? 25.211 3.933 -13.842 1.00 84.44 101 GLY A O 1
ATOM 755 N N . THR A 1 102 ? 24.023 5.031 -15.402 1.00 84.06 102 THR A N 1
ATOM 756 C CA . THR A 1 102 ? 24.830 6.260 -15.432 1.00 84.06 102 THR A CA 1
ATOM 757 C C . THR A 1 102 ? 24.224 7.398 -14.602 1.00 84.06 102 THR A C 1
ATOM 759 O O . THR A 1 102 ? 24.848 8.450 -14.472 1.00 84.06 102 THR A O 1
ATOM 762 N N . GLY A 1 103 ? 23.035 7.194 -14.019 1.00 82.94 103 GLY A N 1
ATOM 763 C CA . GLY A 1 103 ? 22.295 8.202 -13.256 1.00 82.94 103 GLY A CA 1
ATOM 764 C C . GLY A 1 103 ? 21.441 9.143 -14.115 1.00 82.94 103 GLY A C 1
ATOM 765 O O . GLY A 1 103 ? 20.961 10.162 -13.620 1.00 82.94 103 GLY A O 1
ATOM 766 N N . ARG A 1 104 ? 21.241 8.854 -15.408 1.00 86.62 104 ARG A N 1
ATOM 767 C CA . ARG A 1 104 ? 20.389 9.677 -16.282 1.00 86.62 104 ARG A CA 1
ATOM 768 C C . ARG A 1 104 ? 18.923 9.329 -16.077 1.00 86.62 104 ARG A C 1
ATOM 770 O O . ARG A 1 104 ? 18.563 8.159 -16.005 1.00 86.62 104 ARG A O 1
ATOM 777 N N . LEU A 1 105 ? 18.065 10.351 -16.050 1.00 89.19 105 LEU A N 1
ATOM 778 C CA . LEU A 1 105 ? 16.616 10.177 -15.960 1.00 89.19 105 LEU A CA 1
ATOM 779 C C . LEU A 1 105 ? 16.054 9.596 -17.260 1.00 89.19 105 LEU A C 1
ATOM 781 O O . LEU A 1 105 ? 15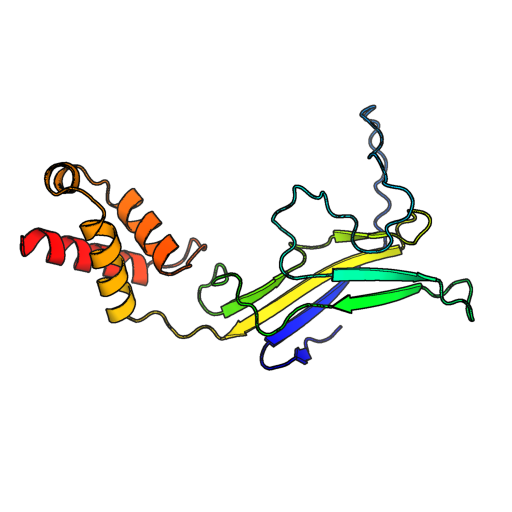.989 10.288 -18.274 1.00 89.19 105 LEU A O 1
ATOM 785 N N . VAL A 1 106 ? 15.587 8.352 -17.192 1.00 90.25 106 VAL A N 1
ATOM 786 C CA . VAL A 1 106 ? 15.013 7.621 -18.329 1.00 90.25 106 VAL A CA 1
ATOM 787 C C . VAL A 1 106 ? 13.519 7.887 -18.450 1.00 90.25 106 VAL A C 1
ATOM 789 O O . VAL A 1 106 ? 13.008 8.176 -19.529 1.00 90.25 106 VAL A O 1
ATOM 792 N N . CYS A 1 107 ? 12.795 7.805 -17.334 1.00 91.69 107 CYS A N 1
ATOM 793 C CA . CYS A 1 107 ? 11.358 8.054 -17.290 1.00 91.69 107 CYS A CA 1
ATOM 794 C C . CYS A 1 107 ? 10.887 8.314 -15.859 1.00 91.69 107 CYS A C 1
ATOM 796 O O . CYS A 1 107 ? 11.665 8.284 -14.905 1.00 91.69 107 CYS A O 1
ATOM 798 N N . ARG A 1 108 ? 9.581 8.530 -15.696 1.00 92.56 108 ARG A N 1
ATOM 799 C CA . ARG A 1 108 ? 8.911 8.467 -14.396 1.00 92.56 108 ARG A CA 1
ATOM 800 C C . ARG A 1 108 ? 7.963 7.281 -14.367 1.00 92.56 108 ARG A C 1
ATOM 802 O O . ARG A 1 108 ? 7.252 7.056 -15.337 1.00 92.56 108 ARG A O 1
ATOM 809 N N . LEU A 1 109 ? 7.898 6.571 -13.253 1.00 94.19 109 LEU A N 1
ATOM 810 C CA . LEU A 1 109 ? 7.048 5.399 -13.089 1.00 94.19 109 LEU A CA 1
ATOM 811 C C . LEU A 1 109 ? 6.054 5.626 -11.956 1.00 94.19 109 LEU A C 1
ATOM 813 O O . LEU A 1 109 ? 6.431 6.063 -10.872 1.00 94.19 109 LEU A O 1
ATOM 817 N N . SER A 1 110 ? 4.785 5.314 -12.209 1.00 94.88 110 SER A N 1
ATOM 818 C CA . SER A 1 110 ? 3.783 5.143 -11.164 1.00 94.88 110 SER A CA 1
ATOM 819 C C . SER A 1 110 ? 3.189 3.747 -11.265 1.00 94.88 110 SER A C 1
ATOM 821 O O . SER A 1 110 ? 2.628 3.384 -12.299 1.00 94.88 110 SER A O 1
ATOM 823 N N . LEU A 1 111 ? 3.328 2.971 -10.193 1.00 95.56 111 LEU A N 1
ATOM 824 C CA . LEU A 1 111 ? 2.739 1.649 -10.062 1.00 95.56 111 LEU A CA 1
ATOM 825 C C . LEU A 1 111 ? 1.877 1.606 -8.811 1.00 95.56 111 LEU A C 1
ATOM 827 O O . LEU A 1 111 ? 2.317 2.012 -7.737 1.00 95.56 111 LEU A O 1
ATOM 831 N N . ASN A 1 112 ? 0.673 1.065 -8.954 1.00 95.38 112 ASN A N 1
ATOM 832 C CA . ASN A 1 112 ? -0.149 0.662 -7.826 1.00 95.38 112 ASN A CA 1
ATOM 833 C C . ASN A 1 112 ? -0.766 -0.710 -8.092 1.00 95.38 112 ASN A C 1
ATOM 835 O O . ASN A 1 112 ? -1.413 -0.903 -9.121 1.00 95.38 112 ASN A O 1
ATOM 839 N N . ALA A 1 113 ? -0.588 -1.637 -7.158 1.00 96.25 113 ALA A N 1
ATOM 8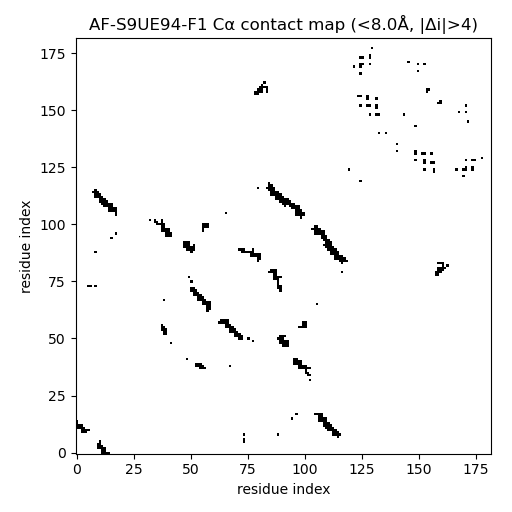40 C CA . ALA A 1 113 ? -1.201 -2.955 -7.171 1.00 96.25 113 ALA A CA 1
ATOM 841 C C . ALA A 1 113 ? -2.130 -3.102 -5.964 1.00 96.25 113 ALA A C 1
ATOM 843 O O . ALA A 1 113 ? -1.716 -2.844 -4.830 1.00 96.25 113 ALA A O 1
ATOM 844 N N . TYR A 1 114 ? -3.365 -3.540 -6.208 1.00 95.38 114 TYR A N 1
ATOM 845 C CA . TYR A 1 114 ? -4.389 -3.692 -5.176 1.00 95.38 114 TYR A CA 1
ATOM 846 C C . TYR A 1 114 ? -5.101 -5.037 -5.266 1.00 95.38 114 TYR A C 1
ATOM 848 O O . TYR A 1 114 ? -5.345 -5.534 -6.362 1.00 95.38 114 TYR A O 1
ATOM 856 N N . LYS A 1 115 ? -5.505 -5.584 -4.120 1.00 94.56 115 LYS A N 1
ATOM 857 C CA . LYS A 1 115 ? -6.436 -6.718 -4.020 1.00 94.56 115 LYS A CA 1
ATOM 858 C C . LYS A 1 115 ? -7.761 -6.249 -3.422 1.00 94.56 115 LYS A C 1
ATOM 860 O O . LYS A 1 115 ? -7.739 -5.325 -2.614 1.00 94.56 115 LYS A O 1
ATOM 865 N N . PRO A 1 116 ? -8.910 -6.844 -3.768 1.00 91.50 116 PRO A N 1
ATOM 866 C CA . PRO A 1 116 ? -10.146 -6.593 -3.034 1.00 91.50 116 PRO A CA 1
ATOM 867 C C . PRO A 1 116 ? -9.946 -6.884 -1.542 1.00 91.50 116 PRO A C 1
ATOM 869 O O . PRO A 1 116 ? -9.321 -7.885 -1.189 1.00 91.50 116 PRO A O 1
ATOM 872 N N . ALA A 1 117 ? -10.445 -6.003 -0.678 1.00 88.94 117 ALA A N 1
ATOM 873 C CA . ALA A 1 117 ? -10.471 -6.255 0.756 1.00 88.94 117 ALA A CA 1
ATOM 874 C C . ALA A 1 117 ? -11.877 -6.725 1.156 1.00 88.94 117 ALA A C 1
ATOM 876 O O . ALA A 1 117 ? -12.854 -6.182 0.632 1.00 88.94 117 ALA A O 1
ATOM 877 N N . PRO A 1 118 ? -12.009 -7.693 2.081 1.00 87.19 118 PRO A N 1
ATOM 878 C CA . PRO A 1 118 ? -13.300 -8.035 2.666 1.00 87.19 118 PRO A CA 1
ATOM 879 C C . PRO A 1 118 ? -13.982 -6.786 3.246 1.00 87.19 118 PRO A C 1
ATOM 881 O O . PRO A 1 118 ? -13.278 -5.900 3.744 1.00 87.19 118 PRO A O 1
ATOM 884 N N . PRO A 1 119 ? -15.317 -6.673 3.199 1.00 85.75 119 PRO A N 1
ATOM 885 C CA . PRO A 1 119 ? -16.013 -5.584 3.879 1.00 85.75 119 PRO A CA 1
ATOM 886 C C . PRO A 1 119 ? -15.724 -5.634 5.383 1.00 85.75 119 PRO A C 1
ATOM 888 O O . PRO A 1 119 ? -15.512 -6.711 5.935 1.00 85.75 119 PRO A O 1
ATOM 891 N N . ILE A 1 120 ? -15.692 -4.470 6.027 1.00 86.75 120 ILE A N 1
ATOM 892 C CA . ILE A 1 120 ? -15.608 -4.389 7.486 1.00 86.75 120 ILE A CA 1
ATOM 893 C C . ILE A 1 120 ? -17.021 -4.564 8.019 1.00 86.75 120 ILE A C 1
ATOM 895 O O . ILE A 1 120 ? -17.937 -3.853 7.608 1.00 86.75 120 ILE A O 1
ATOM 899 N N . THR A 1 121 ? -17.199 -5.545 8.887 1.00 87.81 121 THR A N 1
ATOM 900 C CA . THR A 1 121 ? -18.481 -5.870 9.501 1.00 87.81 121 THR A CA 1
ATOM 901 C C . THR A 1 121 ? -18.584 -5.242 10.889 1.00 87.81 121 THR A C 1
ATOM 903 O O . THR A 1 121 ? -17.578 -4.913 11.516 1.00 87.81 121 THR A O 1
ATOM 906 N N . GLY A 1 122 ? -19.806 -5.128 11.417 1.00 87.25 122 GLY A N 1
ATOM 907 C CA . GLY A 1 122 ? -20.008 -4.670 12.798 1.00 87.25 122 GLY A CA 1
ATOM 908 C C . GLY A 1 122 ? -19.324 -5.570 13.838 1.00 87.25 122 GLY A C 1
ATOM 909 O O . GLY A 1 122 ? -18.936 -5.094 14.901 1.00 87.25 122 GLY A O 1
ATOM 910 N N . VAL A 1 123 ? -19.110 -6.854 13.517 1.00 89.75 123 VAL A N 1
ATOM 911 C CA . VAL A 1 123 ? -18.352 -7.783 14.371 1.00 89.75 123 VAL A CA 1
ATOM 912 C C . VAL A 1 123 ? -16.884 -7.366 14.441 1.00 89.75 123 VAL A C 1
ATOM 914 O O . VAL A 1 123 ? -16.352 -7.240 15.541 1.00 89.75 123 VAL A O 1
ATOM 917 N N . ASP A 1 124 ? -16.268 -7.055 13.297 1.00 89.88 124 ASP A N 1
ATOM 918 C CA . ASP A 1 124 ? -14.879 -6.582 13.243 1.00 89.88 124 ASP A CA 1
ATOM 919 C C . ASP A 1 124 ? -14.709 -5.283 14.045 1.00 89.88 124 ASP A C 1
ATOM 921 O O . ASP A 1 124 ? -13.755 -5.125 14.807 1.00 89.88 124 ASP A O 1
ATOM 925 N N . VAL A 1 125 ? -15.669 -4.356 13.922 1.00 90.94 125 VAL A N 1
ATOM 926 C CA . VAL A 1 125 ? -15.665 -3.093 14.677 1.00 90.94 125 VAL A CA 1
ATOM 927 C C . VAL A 1 125 ? -15.760 -3.351 16.177 1.00 90.94 125 VAL A C 1
ATOM 929 O O . VAL A 1 125 ? -14.980 -2.790 16.947 1.00 90.94 125 VAL A O 1
ATOM 932 N N . LYS A 1 126 ? -16.679 -4.219 16.604 1.00 92.56 126 LYS A N 1
ATOM 933 C CA . LYS A 1 126 ? -16.852 -4.583 18.012 1.00 92.56 126 LYS A CA 1
ATOM 934 C C . LYS A 1 126 ? -15.595 -5.223 18.601 1.00 92.56 126 LYS A C 1
ATOM 936 O O . LYS A 1 126 ? -15.184 -4.871 19.707 1.00 92.56 126 LYS A O 1
ATOM 941 N N . GLU A 1 127 ? -14.973 -6.148 17.875 1.00 93.12 127 GLU A N 1
ATOM 942 C CA . GLU A 1 127 ? -13.733 -6.802 18.301 1.00 93.12 127 GLU A CA 1
ATOM 943 C C . GLU A 1 127 ? -12.573 -5.808 18.400 1.00 93.12 127 GLU A C 1
ATOM 945 O O . GLU A 1 127 ? -11.835 -5.818 19.392 1.00 93.12 127 GLU A O 1
ATOM 950 N N . ALA A 1 128 ? -12.449 -4.895 17.434 1.00 92.31 128 ALA A N 1
ATOM 951 C CA . ALA A 1 128 ? -11.438 -3.845 17.453 1.00 92.31 128 ALA A CA 1
ATOM 952 C C . ALA A 1 128 ? -11.649 -2.867 18.623 1.00 92.31 128 ALA A C 1
ATOM 954 O O . ALA A 1 128 ? -10.702 -2.570 19.351 1.00 92.31 128 ALA A O 1
ATOM 955 N N . VAL A 1 129 ? -12.889 -2.428 18.876 1.00 93.06 129 VAL A N 1
ATOM 956 C CA . VAL A 1 129 ? -13.243 -1.594 20.041 1.00 93.06 129 VAL A CA 1
ATOM 957 C C . VAL A 1 129 ? -12.888 -2.300 21.345 1.00 93.06 129 VAL A C 1
ATOM 959 O O . VAL A 1 129 ? -12.220 -1.714 22.197 1.00 93.06 129 VAL A O 1
ATOM 962 N N . ALA A 1 130 ? -13.281 -3.565 21.501 1.00 92.06 130 ALA A N 1
ATOM 963 C CA . ALA A 1 130 ? -12.963 -4.337 22.696 1.00 92.06 130 ALA A CA 1
ATOM 964 C C . ALA A 1 130 ? -11.447 -4.489 22.882 1.00 92.06 130 ALA A C 1
ATOM 966 O O . ALA A 1 130 ? -10.954 -4.391 24.003 1.00 92.06 130 ALA A O 1
ATOM 967 N N . THR A 1 131 ? -10.704 -4.707 21.799 1.00 93.38 131 THR A N 1
ATOM 968 C CA . THR A 1 131 ? -9.242 -4.831 21.820 1.00 93.38 131 THR A CA 1
ATOM 969 C C . THR A 1 131 ? -8.581 -3.530 22.262 1.00 93.38 131 THR A C 1
ATOM 971 O O . THR A 1 131 ? -7.729 -3.548 23.149 1.00 93.38 131 THR A O 1
ATOM 974 N N . VAL A 1 132 ? -9.009 -2.398 21.701 1.00 91.94 132 VAL A N 1
ATOM 975 C CA . VAL A 1 132 ? -8.509 -1.064 22.049 1.00 91.94 132 VAL A CA 1
ATOM 976 C C . VAL A 1 132 ? -8.821 -0.722 23.505 1.00 91.94 132 VAL A C 1
ATOM 978 O O . VAL A 1 132 ? -7.913 -0.417 24.273 1.00 91.94 132 VAL A O 1
ATOM 981 N N . LEU A 1 133 ? -10.080 -0.855 23.931 1.00 89.81 133 LEU A N 1
ATOM 982 C CA . LEU A 1 133 ? -10.487 -0.489 25.290 1.00 89.81 133 LEU A CA 1
ATOM 983 C C . LEU A 1 133 ? -9.888 -1.416 26.356 1.00 89.81 133 LEU A C 1
ATOM 985 O O . LEU A 1 133 ? -9.573 -0.954 27.450 1.00 89.81 133 LEU A O 1
ATOM 989 N N . LYS A 1 134 ? -9.666 -2.704 26.056 1.00 89.94 134 LYS A N 1
ATOM 990 C CA . LYS A 1 134 ? -8.989 -3.634 26.979 1.00 89.94 134 LYS A CA 1
ATOM 991 C C . LYS A 1 134 ? -7.514 -3.301 27.193 1.00 89.94 134 LYS A C 1
ATOM 993 O O . LYS A 1 134 ? -7.010 -3.581 28.278 1.00 89.94 134 LYS A O 1
ATOM 998 N 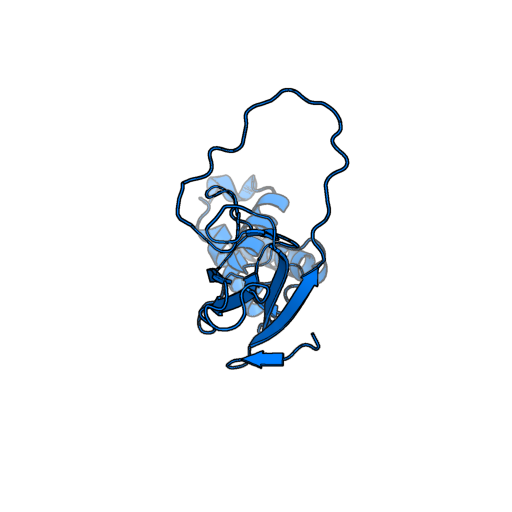N . LYS A 1 135 ? -6.835 -2.718 26.198 1.00 88.44 135 LYS A N 1
ATOM 999 C CA . LYS A 1 135 ? -5.446 -2.242 26.330 1.00 88.44 135 LYS A CA 1
ATOM 1000 C C . LYS A 1 135 ? -5.351 -1.016 27.250 1.00 88.44 135 LYS A C 1
ATOM 1002 O O . LYS A 1 135 ? -4.292 -0.779 27.821 1.00 88.44 135 LYS A O 1
ATOM 1007 N N . THR A 1 136 ? -6.440 -0.265 27.423 1.00 84.62 136 THR A N 1
ATOM 1008 C CA . THR A 1 136 ? -6.493 0.899 28.316 1.00 84.62 136 THR A CA 1
ATOM 1009 C C . THR A 1 136 ? -6.870 0.494 29.753 1.00 84.62 136 THR A C 1
ATOM 1011 O O . THR A 1 136 ? -7.870 -0.217 29.938 1.00 84.62 136 THR A O 1
ATOM 1014 N N . PRO A 1 137 ? -6.129 0.950 30.784 1.00 83.25 137 PRO A N 1
ATOM 1015 C CA . PRO A 1 137 ? -6.491 0.773 32.194 1.00 83.25 137 PRO A CA 1
ATOM 1016 C C . PRO A 1 137 ? -7.880 1.334 32.518 1.00 83.25 137 PRO A C 1
ATOM 1018 O O . PRO A 1 137 ? -8.306 2.328 31.930 1.00 83.25 137 PRO A O 1
ATOM 1021 N N . LYS A 1 138 ? -8.606 0.714 33.457 1.00 77.75 138 LYS A N 1
ATOM 1022 C CA . LYS A 1 138 ? -10.003 1.080 33.772 1.00 77.75 138 LYS A CA 1
ATOM 1023 C C . LYS A 1 138 ? -10.144 2.523 34.257 1.00 77.75 138 LYS A C 1
ATOM 1025 O O . LYS A 1 138 ? -11.151 3.170 33.983 1.00 77.75 138 LYS A O 1
ATOM 1030 N N . GLU A 1 139 ? -9.135 3.010 34.959 1.00 77.38 139 GLU A N 1
ATOM 1031 C CA . GLU A 1 139 ? -9.052 4.344 35.541 1.00 77.38 139 GLU A CA 1
ATOM 1032 C C . GLU A 1 139 ? -8.986 5.419 34.446 1.00 77.38 139 GLU A C 1
ATOM 1034 O O . GLU A 1 139 ? -9.655 6.444 34.541 1.00 77.38 139 GLU A O 1
ATOM 1039 N N . GLU A 1 140 ? -8.272 5.133 33.355 1.00 80.12 140 GLU A N 1
ATOM 1040 C CA . GLU A 1 140 ? -8.084 6.041 32.217 1.00 80.12 140 GLU A CA 1
ATOM 1041 C C . GLU A 1 140 ? -9.260 6.001 31.226 1.00 80.12 140 GLU A C 1
ATOM 1043 O O . GLU A 1 140 ? -9.462 6.934 30.448 1.00 80.12 140 GLU A O 1
ATOM 1048 N N . ARG A 1 141 ? -10.101 4.954 31.267 1.00 78.69 141 ARG A N 1
ATOM 1049 C CA . ARG A 1 141 ? -11.228 4.792 30.326 1.00 78.69 141 ARG A CA 1
ATOM 1050 C C . ARG A 1 141 ? -12.272 5.901 30.411 1.00 78.69 141 ARG A C 1
ATOM 1052 O O . ARG A 1 141 ? -12.931 6.184 29.415 1.00 78.69 141 ARG A O 1
ATOM 1059 N N . ARG A 1 142 ? -12.431 6.531 31.578 1.00 73.88 142 ARG A N 1
ATOM 1060 C CA . ARG A 1 142 ? -13.400 7.623 31.792 1.00 73.88 142 ARG A CA 1
ATOM 1061 C C . ARG A 1 142 ? -12.945 8.953 31.194 1.00 73.88 142 ARG A C 1
ATOM 1063 O O . ARG A 1 142 ? -13.783 9.806 30.919 1.00 73.88 142 ARG A O 1
ATOM 1070 N N . GLU A 1 143 ? -11.644 9.104 30.972 1.00 80.94 143 GLU A N 1
ATOM 1071 C CA . GLU A 1 143 ? -11.026 10.304 30.400 1.00 80.94 143 GLU A CA 1
ATOM 1072 C C . GLU A 1 143 ? -10.697 10.132 28.909 1.00 80.94 143 GLU A C 1
ATOM 1074 O O . GLU A 1 143 ? -10.216 11.061 28.256 1.00 80.94 143 GLU A O 1
ATOM 1079 N N . LEU A 1 144 ? -10.983 8.954 28.337 1.00 81.62 144 LEU A N 1
ATOM 1080 C CA . LEU A 1 144 ? -10.735 8.673 26.929 1.00 81.62 144 LEU A CA 1
ATOM 1081 C C . LEU A 1 144 ? -11.509 9.635 26.027 1.00 81.62 144 LEU A C 1
ATOM 1083 O O . LEU A 1 144 ? -12.740 9.674 25.981 1.00 81.62 144 LEU A O 1
ATOM 1087 N N . ILE A 1 145 ? -10.754 10.351 25.203 1.00 87.25 145 ILE A N 1
ATOM 1088 C CA . ILE A 1 145 ? -11.305 11.154 24.122 1.00 87.25 145 ILE A CA 1
ATOM 1089 C C . ILE A 1 145 ? -11.729 10.198 23.003 1.00 87.25 145 ILE A C 1
ATOM 1091 O O . ILE A 1 145 ? -10.904 9.454 22.471 1.00 87.25 145 ILE A O 1
ATOM 1095 N N . PHE A 1 146 ? -13.002 10.257 22.594 1.00 88.69 146 PHE A N 1
ATOM 1096 C CA . PHE A 1 146 ? -13.551 9.413 21.521 1.00 88.69 146 PHE A CA 1
ATOM 1097 C C . PHE A 1 146 ? -12.691 9.423 20.250 1.00 88.69 146 PHE A C 1
ATOM 1099 O O . PHE A 1 146 ? -12.528 8.391 19.611 1.00 88.69 146 PHE A O 1
ATOM 1106 N N . LEU A 1 147 ? -12.109 10.573 19.898 1.00 88.25 147 LEU A N 1
ATOM 1107 C CA . LEU A 1 147 ? -11.229 10.704 18.737 1.00 88.25 147 LEU A CA 1
ATOM 1108 C C . LEU A 1 147 ? -9.999 9.786 18.823 1.00 88.25 147 LEU A C 1
ATOM 1110 O O . LEU A 1 147 ? -9.631 9.179 17.822 1.00 88.25 147 LEU A O 1
ATOM 1114 N N . ASN A 1 148 ? -9.401 9.638 20.008 1.00 89.25 148 ASN A N 1
ATOM 1115 C CA . ASN A 1 148 ? -8.245 8.764 20.207 1.00 89.25 148 ASN A CA 1
ATOM 1116 C C . ASN A 1 148 ? -8.649 7.294 20.073 1.00 89.25 148 ASN A C 1
ATOM 1118 O O . ASN A 1 148 ? -7.976 6.541 19.376 1.00 89.25 148 ASN A O 1
ATOM 1122 N N . VAL A 1 149 ? -9.780 6.909 20.672 1.00 90.06 149 VAL A N 1
ATOM 1123 C CA . VAL A 1 149 ? -10.325 5.546 20.552 1.00 90.06 149 VAL A CA 1
ATOM 1124 C C . VAL A 1 149 ? -10.656 5.231 19.097 1.00 90.06 149 VAL A C 1
ATOM 1126 O O . VAL A 1 149 ? -10.267 4.189 18.586 1.00 90.06 149 VAL A O 1
ATOM 1129 N N . TYR A 1 150 ? -11.316 6.154 18.401 1.00 90.12 150 TYR A N 1
ATOM 1130 C CA . TYR A 1 150 ? -11.645 6.009 16.989 1.00 90.12 150 TYR A CA 1
ATOM 1131 C C . TYR A 1 150 ? -10.395 5.831 16.120 1.00 90.12 150 TYR A C 1
ATOM 1133 O O . TYR A 1 150 ? -10.372 4.945 15.270 1.00 90.12 150 TYR A O 1
ATOM 1141 N N . ASN A 1 151 ? -9.340 6.616 16.356 1.00 88.75 151 ASN A N 1
ATOM 1142 C CA . ASN A 1 151 ? -8.083 6.481 15.620 1.00 88.75 151 ASN A CA 1
ATOM 1143 C C . ASN A 1 151 ? -7.400 5.133 15.893 1.00 88.75 151 ASN A C 1
ATOM 1145 O O . ASN A 1 151 ? -6.983 4.472 14.949 1.00 88.75 151 ASN A O 1
ATOM 1149 N N . GLN A 1 152 ? -7.365 4.676 17.147 1.00 89.75 152 GLN A N 1
ATOM 1150 C CA . GLN A 1 152 ? -6.792 3.370 17.497 1.00 89.75 152 GLN A CA 1
ATOM 1151 C C . GLN A 1 152 ? -7.595 2.204 16.905 1.00 89.75 152 GLN A C 1
ATOM 1153 O O . GLN A 1 152 ? -7.017 1.257 16.381 1.00 89.75 152 GLN A O 1
ATOM 1158 N N . VAL A 1 153 ? -8.929 2.281 16.921 1.00 90.38 153 VAL A N 1
ATOM 1159 C CA . VAL A 1 153 ? -9.790 1.269 16.287 1.00 90.38 153 VAL A CA 1
ATOM 1160 C C . VAL A 1 153 ? -9.569 1.249 14.778 1.00 90.38 153 VAL A C 1
ATOM 1162 O O . VAL A 1 153 ? -9.505 0.184 14.171 1.00 90.38 153 VAL A O 1
ATOM 1165 N N . ARG A 1 154 ? -9.400 2.417 14.156 1.00 87.12 154 ARG A N 1
ATOM 1166 C CA . ARG A 1 154 ? -9.070 2.507 12.734 1.00 87.12 154 ARG A CA 1
ATOM 1167 C C . ARG A 1 154 ? -7.715 1.901 12.403 1.00 87.12 154 ARG A C 1
ATOM 1169 O O . ARG A 1 154 ? -7.606 1.245 11.371 1.00 87.12 154 ARG A O 1
ATOM 1176 N N . GLU A 1 155 ? -6.709 2.113 13.242 1.00 87.06 155 GLU A N 1
ATOM 1177 C CA . GLU A 1 155 ? -5.400 1.475 13.090 1.00 87.06 155 GLU A CA 1
ATOM 1178 C C . GLU A 1 155 ? -5.510 -0.049 13.202 1.00 87.06 155 GLU A C 1
ATOM 1180 O O . GLU A 1 155 ? -4.992 -0.752 12.336 1.00 87.06 155 GLU A O 1
ATOM 1185 N N . GLU A 1 156 ? -6.265 -0.552 14.182 1.00 88.31 156 GLU A N 1
ATOM 1186 C CA . GLU A 1 156 ? -6.525 -1.987 14.365 1.00 88.31 156 GLU A CA 1
ATOM 1187 C C . GLU A 1 156 ? -7.265 -2.593 13.152 1.00 88.31 156 GLU A C 1
ATOM 1189 O O . GLU A 1 156 ? -6.917 -3.671 12.677 1.00 88.31 156 GLU A O 1
ATOM 1194 N N . LEU A 1 157 ? -8.219 -1.862 12.562 1.00 87.00 157 LEU A N 1
ATOM 1195 C CA . LEU A 1 157 ? -8.922 -2.254 11.329 1.00 87.00 157 LEU A CA 1
ATOM 1196 C C . LEU A 1 157 ? -8.096 -2.017 10.045 1.00 87.00 157 LEU A C 1
ATOM 1198 O O . LEU A 1 157 ? -8.550 -2.331 8.936 1.00 87.00 157 LEU A O 1
ATOM 1202 N N . GLY A 1 158 ? -6.904 -1.424 10.159 1.00 81.69 158 GLY A N 1
ATOM 1203 C CA . GLY A 1 158 ? -6.025 -1.087 9.039 1.00 81.69 158 GLY A CA 1
ATOM 1204 C C . GLY A 1 158 ? -6.566 0.006 8.107 1.00 81.69 158 GLY A C 1
ATOM 1205 O O . GLY A 1 158 ? -6.209 0.025 6.927 1.00 81.69 158 GLY A O 1
ATOM 1206 N N . CYS A 1 159 ? -7.439 0.890 8.599 1.00 79.00 159 CYS A N 1
ATOM 1207 C CA . CYS A 1 159 ? -8.161 1.908 7.830 1.00 79.00 159 CYS A CA 1
ATOM 1208 C C . CYS A 1 159 ? -7.517 3.299 7.920 1.00 79.00 159 CYS A C 1
ATOM 1210 O O . CYS A 1 159 ? -7.597 3.986 8.938 1.00 79.00 159 CYS A O 1
ATOM 1212 N N . SER A 1 160 ? -6.959 3.787 6.810 1.00 67.81 160 SER A N 1
ATOM 1213 C CA . SER A 1 160 ? -6.188 5.043 6.766 1.00 67.81 160 SER A CA 1
ATOM 1214 C C . SER A 1 160 ? -6.881 6.237 6.080 1.00 67.81 160 SER A C 1
ATOM 1216 O O . SER A 1 160 ? -6.269 7.296 5.980 1.00 67.81 160 SER A O 1
ATOM 1218 N N . GLY A 1 161 ? -8.134 6.123 5.614 1.00 63.38 161 GLY A N 1
ATOM 1219 C CA . GLY A 1 161 ? -8.849 7.230 4.944 1.00 63.38 161 GLY A CA 1
ATOM 1220 C C . GLY A 1 161 ? -9.910 7.950 5.778 1.00 63.38 161 GLY A C 1
ATOM 1221 O O . GLY A 1 161 ? -10.372 7.441 6.790 1.00 63.38 161 GLY A O 1
ATOM 1222 N N . ASP A 1 162 ? -10.280 9.155 5.350 1.00 58.56 162 ASP A N 1
ATOM 1223 C CA . ASP A 1 162 ? -11.108 10.082 6.138 1.00 58.56 162 ASP A CA 1
ATOM 1224 C C . ASP A 1 162 ? -12.625 9.839 6.029 1.00 58.56 162 ASP A C 1
ATOM 1226 O O . ASP A 1 162 ? -13.376 10.281 6.898 1.00 58.56 162 ASP A O 1
ATOM 1230 N N . ASP A 1 163 ? -13.075 9.098 5.013 1.00 55.09 163 ASP A N 1
ATOM 1231 C CA . ASP A 1 163 ? -14.495 8.864 4.723 1.00 55.09 163 ASP A CA 1
ATOM 1232 C C . ASP A 1 163 ? -14.970 7.501 5.231 1.00 55.09 163 ASP A C 1
ATOM 1234 O O . ASP A 1 163 ? -15.080 6.542 4.466 1.00 55.09 163 ASP A O 1
ATOM 1238 N N . ASP A 1 164 ? -15.284 7.422 6.526 1.00 69.19 164 ASP A N 1
ATOM 1239 C CA . ASP A 1 164 ? -15.979 6.254 7.075 1.00 69.19 164 ASP A CA 1
ATOM 1240 C C . ASP A 1 164 ? -16.990 6.622 8.170 1.00 69.19 164 ASP A C 1
ATOM 1242 O O . ASP A 1 164 ? -16.888 6.252 9.342 1.00 69.19 164 ASP A O 1
ATOM 1246 N N . GLY A 1 165 ? -17.971 7.448 7.787 1.00 76.12 165 GLY A N 1
ATOM 1247 C CA . GLY A 1 165 ? -19.035 7.899 8.688 1.00 76.12 165 GLY A CA 1
ATOM 1248 C C . GLY A 1 165 ? -19.816 6.747 9.330 1.00 76.12 165 GLY A C 1
ATOM 1249 O O . GLY A 1 165 ? -20.231 6.864 10.484 1.00 76.12 165 GLY A O 1
ATOM 1250 N N . GLU A 1 166 ? -19.956 5.625 8.620 1.00 81.69 166 GLU A N 1
ATOM 1251 C CA . GLU A 1 166 ? -20.628 4.424 9.116 1.00 81.69 166 GLU A CA 1
ATOM 1252 C C . GLU A 1 166 ? -19.795 3.719 10.194 1.00 81.69 166 GLU A C 1
ATOM 1254 O O . GLU A 1 166 ? -20.302 3.515 11.300 1.00 81.69 166 GLU A O 1
ATOM 1259 N N . ILE A 1 167 ? -18.500 3.462 9.948 1.00 85.50 167 ILE A N 1
ATOM 1260 C CA . ILE A 1 167 ? -17.604 2.918 10.984 1.00 85.50 167 ILE A CA 1
ATOM 1261 C C . ILE A 1 167 ? -17.555 3.851 12.191 1.00 85.50 167 ILE A C 1
ATOM 1263 O O . ILE A 1 167 ? -17.639 3.393 13.327 1.00 85.50 167 ILE A O 1
ATOM 1267 N N . LYS A 1 168 ? -17.480 5.171 11.989 1.00 88.31 168 LYS A N 1
ATOM 1268 C CA . LYS A 1 168 ? -17.477 6.132 13.101 1.00 88.31 168 LYS A CA 1
ATOM 1269 C C . LYS A 1 168 ? -18.731 6.022 13.970 1.00 88.31 168 LYS A C 1
ATOM 1271 O O . LYS A 1 168 ? -18.620 6.123 15.194 1.00 88.31 168 LYS A O 1
ATOM 1276 N N . SER A 1 169 ? -19.903 5.823 13.364 1.00 89.44 169 SER A N 1
ATOM 1277 C CA . SER A 1 169 ? -21.152 5.619 14.103 1.00 89.44 169 SER A CA 1
ATOM 1278 C C . SER A 1 169 ? -21.128 4.304 14.881 1.00 89.44 169 SER A C 1
ATOM 1280 O O . SER A 1 169 ? -21.384 4.312 16.084 1.00 89.44 169 SER A O 1
ATOM 1282 N N . GLN A 1 170 ? -20.728 3.205 14.234 1.00 89.56 170 GLN A N 1
ATOM 1283 C CA . GLN A 1 170 ? -20.639 1.886 14.868 1.00 89.56 170 GLN A CA 1
ATOM 1284 C C . GLN A 1 170 ? -19.639 1.878 16.032 1.00 89.56 170 GLN A C 1
ATOM 1286 O O . GLN A 1 170 ? -19.964 1.421 17.123 1.00 89.56 170 GLN A O 1
ATOM 1291 N N . VAL A 1 171 ? -18.454 2.475 15.857 1.00 91.81 171 VAL A N 1
ATOM 1292 C CA . VAL A 1 171 ? -17.453 2.619 16.928 1.00 91.81 171 VAL A CA 1
ATOM 1293 C C . VAL A 1 171 ? -18.034 3.392 18.108 1.00 91.81 171 VAL A C 1
ATOM 1295 O O . VAL A 1 171 ? -17.831 3.012 19.256 1.00 91.81 171 VAL A O 1
ATOM 1298 N N . LYS A 1 172 ? -18.782 4.471 17.857 1.00 92.38 172 LYS A N 1
ATOM 1299 C CA . LYS A 1 172 ? -19.407 5.263 18.924 1.00 92.38 172 LYS A CA 1
ATOM 1300 C C . LYS A 1 172 ? -20.438 4.458 19.715 1.00 92.38 172 LYS A C 1
ATOM 1302 O O . LYS A 1 172 ? -20.472 4.567 20.941 1.00 92.38 172 LYS A O 1
ATOM 1307 N N . GLU A 1 173 ? -21.271 3.685 19.029 1.00 92.62 173 GLU A N 1
ATOM 1308 C CA . GLU A 1 173 ? -22.278 2.828 19.659 1.00 92.62 173 GLU A CA 1
ATOM 1309 C C . GLU A 1 173 ? -21.631 1.705 20.474 1.00 92.62 173 GLU A C 1
ATOM 1311 O O . GLU A 1 173 ? -21.961 1.544 21.649 1.00 92.62 173 GLU A O 1
ATOM 1316 N N . GLU A 1 174 ? -20.646 1.008 19.909 1.00 92.75 174 GLU A N 1
ATOM 1317 C CA . GLU A 1 174 ? -19.939 -0.086 20.584 1.00 92.75 174 GLU A CA 1
ATOM 1318 C C . GLU A 1 174 ? -19.118 0.399 21.786 1.00 92.75 174 GLU A C 1
ATOM 1320 O O . GLU A 1 174 ? -19.136 -0.236 22.838 1.00 92.75 174 GLU A O 1
ATOM 1325 N N . VAL A 1 175 ? -18.458 1.561 21.697 1.00 91.06 175 VAL A N 1
ATOM 1326 C CA . VAL A 1 175 ? -17.756 2.162 22.847 1.00 91.06 175 VAL A CA 1
ATOM 1327 C C . VAL A 1 175 ? -18.741 2.480 23.973 1.00 91.06 175 VAL A C 1
ATOM 1329 O O . VAL A 1 175 ? -18.465 2.187 25.136 1.00 91.06 175 VAL A O 1
ATOM 1332 N N . LYS A 1 176 ? -19.912 3.046 23.647 1.00 90.19 176 LYS A N 1
ATOM 1333 C CA . LYS A 1 176 ? -20.953 3.337 24.643 1.00 90.19 176 LYS A CA 1
ATOM 1334 C C . LYS A 1 176 ? -21.479 2.054 25.291 1.00 90.19 176 LYS A C 1
ATOM 1336 O O . LYS A 1 176 ? -21.648 2.026 26.507 1.00 90.19 176 LYS A O 1
ATOM 1341 N N . LEU A 1 177 ? -21.726 1.014 24.494 1.00 90.62 177 LEU A N 1
ATOM 1342 C CA . LEU A 1 177 ? -22.173 -0.288 24.988 1.00 90.62 177 LEU A CA 1
ATOM 1343 C C . LEU A 1 177 ? -21.132 -0.911 25.920 1.00 90.62 177 LEU A C 1
ATOM 1345 O O . LEU A 1 177 ? -21.483 -1.296 27.033 1.00 90.62 177 LEU A O 1
ATOM 1349 N N . PHE A 1 178 ? -19.861 -0.930 25.517 1.00 88.38 178 PHE A N 1
ATOM 1350 C CA . PHE A 1 178 ? -18.765 -1.478 26.316 1.00 88.38 178 PHE A CA 1
ATOM 1351 C C . PHE A 1 178 ? -18.642 -0.782 27.679 1.00 88.38 178 PHE A C 1
ATOM 1353 O O . PHE A 1 178 ? -18.595 -1.451 28.706 1.00 88.38 178 PHE A O 1
ATOM 1360 N N . LEU A 1 179 ? -18.666 0.555 27.703 1.00 85.75 179 LEU A N 1
ATOM 1361 C CA . LEU A 1 179 ? -18.574 1.338 28.943 1.00 85.75 179 LEU A CA 1
ATOM 1362 C C . LEU A 1 179 ? -19.826 1.240 29.830 1.00 85.75 179 LEU A C 1
ATOM 1364 O O . LEU A 1 179 ? -19.755 1.576 31.006 1.00 85.75 179 LEU A O 1
ATOM 1368 N N . SER A 1 180 ? -20.970 0.820 29.280 1.00 84.88 180 SER A N 1
ATOM 1369 C CA . SER A 1 180 ? -22.211 0.615 30.045 1.00 84.88 180 SER A CA 1
ATOM 1370 C C . SER A 1 180 ? -22.336 -0.776 30.677 1.00 84.88 180 SER A C 1
ATOM 1372 O O . SER A 1 180 ? -23.219 -0.983 31.506 1.00 84.88 180 SER A O 1
ATOM 1374 N N . GLN A 1 181 ? -21.498 -1.729 30.255 1.00 78.44 181 GLN A N 1
ATOM 137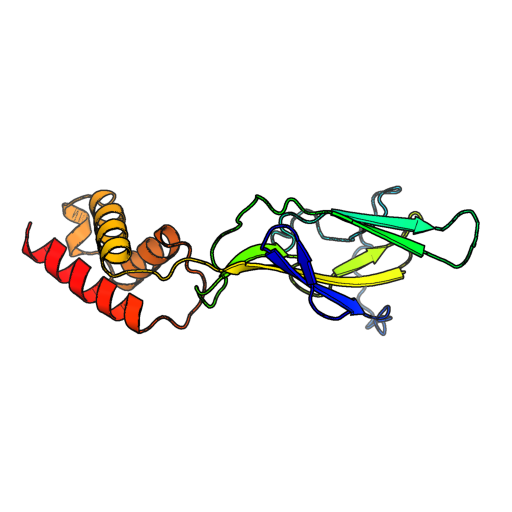5 C CA . GLN A 1 181 ? -21.501 -3.120 30.723 1.00 78.44 181 GLN A CA 1
ATOM 1376 C C . GLN A 1 181 ? -20.418 -3.408 31.780 1.00 78.44 181 GLN A C 1
ATOM 1378 O O . GLN A 1 181 ? -20.397 -4.512 32.325 1.00 78.44 181 GLN A O 1
ATOM 1383 N N . GLU A 1 182 ? -19.534 -2.446 32.062 1.00 62.38 182 GLU A N 1
ATOM 1384 C CA . GLU A 1 182 ? -18.555 -2.475 33.165 1.00 62.38 182 GLU A CA 1
ATOM 1385 C C . GLU A 1 182 ? -19.033 -1.696 34.393 1.00 62.38 182 GLU A C 1
ATOM 1387 O O . GLU A 1 182 ? -18.651 -2.119 35.509 1.00 62.38 182 GLU A O 1
#

Nearest PDB structures (foldseek):
  8qmy-assembly2_B  TM=2.688E-01  e=3.150E+00  synthetic construct
  6d6u-assembly1_E  TM=2.586E-01  e=5.062E+00  Homo sapiens
  4tnw-assembly1_B  TM=2.380E-01  e=4.237E+00  Caenorhabditis elegans
  1hw7-assembly1_A-2  TM=2.482E-01  e=4.237E+00  Escherichia coli
  6mcp-assembly2_C  TM=2.744E-01  e=9.718E+00  Legionella pneumophila subsp. pneumophila str. Philadelphia 1

Secondary structure (DSSP, 8-state):
---EEETTEEEEEEEE------------------TT--EE---TT-TT-BS-EEEEEE-TTSTT-EEEEEE--TT----B-TTSSEEEEEE-SS-EEEE-TTS-EEEEEEEEEEEEPPPPPHHHHHHHHHHHHHHS-TTGGGT--HHHHHHHHHHHTT---S--HHHHHHHHHHHHHHHH--

pLDDT: mean 82.62, std 15.06, range [35.16, 96.56]

Radius of gyration: 22.43 Å; Cα contacts (8 Å, |Δi|>4): 295; chains: 1; bounding box: 50×42×65 Å